Protein AF-A0A150U369-F1 (afdb_monomer)

pLDDT: mean 75.82, std 19.39, range [31.14, 97.31]

Structure (mmCIF, N/CA/C/O backbone):
data_AF-A0A150U369-F1
#
_entry.id   AF-A0A150U369-F1
#
loop_
_atom_site.group_PDB
_atom_site.id
_atom_site.type_symbol
_atom_site.label_atom_id
_atom_site.label_alt_id
_atom_site.label_comp_id
_atom_site.label_asym_id
_atom_site.label_entity_id
_atom_site.label_seq_id
_atom_site.pdbx_PDB_ins_code
_atom_site.Cartn_x
_atom_site.Cartn_y
_atom_site.Cartn_z
_atom_site.occupancy
_atom_site.B_iso_or_equiv
_atom_site.auth_seq_id
_atom_site.auth_comp_id
_atom_site.auth_asym_id
_atom_site.auth_atom_id
_atom_site.pdbx_PDB_model_num
ATOM 1 N N . MET A 1 1 ? -8.827 11.426 17.122 1.00 90.00 1 MET A N 1
ATOM 2 C CA . MET A 1 1 ? -9.552 10.595 16.128 1.00 90.00 1 MET A CA 1
ATOM 3 C C . MET A 1 1 ? -10.772 11.356 15.641 1.00 90.00 1 MET A C 1
ATOM 5 O O . MET A 1 1 ? -11.459 11.973 16.445 1.00 90.00 1 MET A O 1
ATOM 9 N N . ARG A 1 2 ? -11.067 11.305 14.343 1.00 90.56 2 ARG A N 1
ATOM 10 C CA . ARG A 1 2 ? -12.236 11.952 13.735 1.00 90.56 2 ARG A CA 1
ATOM 11 C C . ARG A 1 2 ? -12.749 11.061 12.609 1.00 90.56 2 ARG A C 1
ATOM 13 O O . ARG A 1 2 ? -11.945 10.397 11.962 1.00 90.56 2 ARG A O 1
ATOM 20 N N . LEU A 1 3 ? -14.062 11.048 12.378 1.00 87.94 3 LEU A N 1
ATOM 21 C CA . LEU A 1 3 ? -14.631 10.307 11.255 1.00 87.94 3 LEU A CA 1
ATOM 22 C C . LEU A 1 3 ? -14.155 10.948 9.936 1.00 87.94 3 LEU A C 1
ATOM 24 O O . LEU A 1 3 ? -14.385 12.149 9.758 1.00 87.94 3 LEU A O 1
ATOM 28 N N . PRO A 1 4 ? -13.503 10.196 9.030 1.00 86.62 4 PRO A N 1
ATOM 29 C CA . PRO A 1 4 ? -13.114 10.717 7.725 1.00 86.62 4 PRO A CA 1
ATOM 30 C C . PRO A 1 4 ? -14.342 11.090 6.894 1.00 86.62 4 PRO A C 1
ATOM 32 O O . PRO A 1 4 ? -15.348 10.388 6.928 1.00 86.62 4 PRO A O 1
ATOM 35 N N . GLU A 1 5 ? -14.245 12.147 6.091 1.00 84.62 5 GLU A N 1
ATOM 36 C CA . GLU A 1 5 ? -15.344 12.585 5.217 1.00 84.62 5 GLU A CA 1
ATOM 37 C C . GLU A 1 5 ? -15.755 11.496 4.209 1.00 84.62 5 GLU A C 1
ATOM 39 O O . GLU A 1 5 ? -16.940 11.261 3.982 1.00 84.62 5 GLU A O 1
ATOM 44 N N . ALA A 1 6 ? -14.776 10.743 3.696 1.00 86.69 6 ALA A N 1
ATOM 45 C CA . ALA A 1 6 ? -14.992 9.623 2.781 1.00 86.69 6 ALA A CA 1
ATOM 46 C C . ALA A 1 6 ? -15.760 8.437 3.399 1.00 86.69 6 ALA A C 1
ATOM 48 O O . ALA A 1 6 ? -16.242 7.578 2.665 1.00 86.69 6 ALA A O 1
ATOM 49 N N . ALA A 1 7 ? -15.891 8.372 4.729 1.00 80.81 7 ALA A N 1
ATOM 50 C CA . ALA A 1 7 ? -16.590 7.282 5.410 1.00 80.81 7 ALA A CA 1
ATOM 51 C C . ALA A 1 7 ? -18.126 7.376 5.288 1.00 80.81 7 ALA A C 1
ATOM 53 O O . ALA A 1 7 ? -18.829 6.440 5.663 1.00 80.81 7 ALA A O 1
ATOM 54 N N . GLY A 1 8 ? -18.648 8.473 4.728 1.00 80.19 8 GLY A N 1
ATOM 55 C CA . GLY A 1 8 ? -20.075 8.668 4.495 1.00 80.19 8 GLY A CA 1
ATOM 56 C C . GLY A 1 8 ? -20.822 9.228 5.708 1.00 80.19 8 GLY A C 1
ATOM 57 O O . GLY A 1 8 ? -20.240 9.757 6.655 1.00 80.19 8 GLY A O 1
ATOM 58 N N . SER A 1 9 ? -22.156 9.174 5.653 1.00 76.06 9 SER A N 1
ATOM 59 C CA . SER A 1 9 ? -22.999 9.840 6.650 1.00 76.06 9 SER A CA 1
ATOM 60 C C . SER A 1 9 ? -22.985 9.117 8.007 1.00 76.06 9 SER A C 1
ATOM 62 O O . SER A 1 9 ? -23.342 7.937 8.079 1.00 76.06 9 SER A O 1
ATOM 64 N N . PRO A 1 10 ? -22.704 9.822 9.121 1.00 75.75 10 PRO A N 1
ATOM 65 C CA . PRO A 1 10 ? -22.777 9.248 10.463 1.00 75.75 10 PRO A CA 1
ATOM 66 C C . PRO A 1 10 ? -24.219 9.003 10.937 1.00 75.75 10 PRO A C 1
ATOM 68 O O . PRO A 1 10 ? -24.420 8.319 11.936 1.00 75.75 10 PRO A O 1
ATOM 71 N N . ALA A 1 11 ? -25.235 9.539 10.249 1.00 74.19 11 ALA A N 1
ATOM 72 C CA . ALA A 1 11 ? -26.617 9.566 10.740 1.00 74.19 11 ALA A CA 1
ATOM 73 C C . ALA A 1 11 ? -27.252 8.173 10.915 1.00 74.19 11 ALA A C 1
ATOM 75 O O . ALA A 1 11 ? -28.144 8.005 11.750 1.00 74.19 11 ALA A O 1
ATOM 76 N N . ALA A 1 12 ? -26.785 7.177 10.156 1.00 81.31 12 ALA A N 1
ATOM 77 C CA . ALA A 1 12 ? -27.281 5.803 10.226 1.00 81.31 12 ALA A CA 1
ATOM 78 C C . ALA A 1 12 ? -26.683 4.991 11.392 1.00 81.31 12 ALA A C 1
ATOM 80 O O . ALA A 1 12 ? -27.221 3.942 11.744 1.00 81.31 12 ALA A O 1
ATOM 81 N N . TYR A 1 13 ? -25.604 5.469 12.022 1.00 85.38 13 TYR A N 1
ATOM 82 C CA . TYR A 1 13 ? -24.853 4.716 13.024 1.00 85.38 13 TYR A CA 1
ATOM 83 C C . TYR A 1 13 ? -24.874 5.409 14.387 1.00 85.38 13 TYR A C 1
ATOM 85 O O . TYR A 1 13 ? -24.728 6.622 14.508 1.00 85.38 13 TYR A O 1
ATOM 93 N N . ARG A 1 14 ? -25.032 4.626 15.459 1.00 88.38 14 ARG A N 1
ATOM 94 C CA . ARG A 1 14 ? -24.839 5.127 16.833 1.00 88.38 14 ARG A CA 1
ATOM 95 C C . ARG A 1 14 ? -23.359 5.378 17.132 1.00 88.38 14 ARG A C 1
ATOM 97 O O . ARG A 1 14 ? -23.034 6.354 17.796 1.00 88.38 14 ARG A O 1
ATOM 104 N N . LEU A 1 15 ? -22.497 4.524 16.588 1.00 88.38 15 LEU A N 1
ATOM 105 C CA . LEU A 1 15 ? -21.050 4.669 16.506 1.00 88.38 15 LEU A CA 1
ATOM 106 C C . LEU A 1 15 ? -20.641 4.165 15.121 1.00 88.38 15 LEU A C 1
ATOM 108 O O . LEU A 1 15 ? -20.982 3.042 14.755 1.00 88.38 15 LEU A O 1
ATOM 112 N N . HIS A 1 16 ? -19.980 5.007 14.330 1.00 91.44 16 HIS A N 1
ATOM 113 C CA . HIS A 1 16 ? -19.612 4.650 12.963 1.00 91.44 16 HIS A CA 1
ATOM 114 C C . HIS A 1 16 ? -18.568 3.515 12.959 1.00 91.44 16 HIS A C 1
ATOM 116 O O . HIS A 1 16 ? -17.588 3.630 13.698 1.00 91.44 16 HIS A O 1
ATOM 122 N N . PRO A 1 17 ? -18.695 2.470 12.115 1.00 90.25 17 PRO A N 1
ATOM 123 C CA . PRO A 1 17 ? -17.737 1.362 12.072 1.00 90.25 17 PRO A CA 1
ATOM 124 C C . PRO A 1 17 ? -16.287 1.818 11.879 1.00 90.25 17 PRO A C 1
ATOM 126 O O . PRO A 1 17 ? -15.417 1.378 12.610 1.00 90.25 17 PRO A O 1
ATOM 129 N N . ALA A 1 18 ? -16.037 2.788 10.992 1.00 91.19 18 ALA A N 1
ATOM 130 C CA . ALA A 1 18 ? -14.697 3.363 10.808 1.00 91.19 18 ALA A CA 1
ATOM 131 C C . ALA A 1 18 ? -14.130 4.063 12.065 1.00 91.19 18 ALA A C 1
ATOM 133 O O . ALA A 1 18 ? -12.923 4.043 12.288 1.00 91.19 18 ALA A O 1
ATOM 134 N N . LEU A 1 19 ? -14.980 4.677 12.904 1.00 91.69 19 LEU A N 1
ATOM 135 C CA . LEU A 1 19 ? -14.533 5.240 14.186 1.00 91.69 19 LEU A CA 1
ATOM 136 C C . LEU A 1 19 ? -14.197 4.133 15.186 1.00 91.69 19 LEU A C 1
ATOM 138 O O . LEU A 1 19 ? -13.211 4.248 15.908 1.00 91.69 19 LEU A O 1
ATOM 142 N N . LEU A 1 20 ? -15.017 3.080 15.231 1.00 91.50 20 LEU A N 1
ATOM 143 C CA . LEU A 1 20 ? -14.783 1.925 16.094 1.00 91.50 20 LEU A CA 1
ATOM 1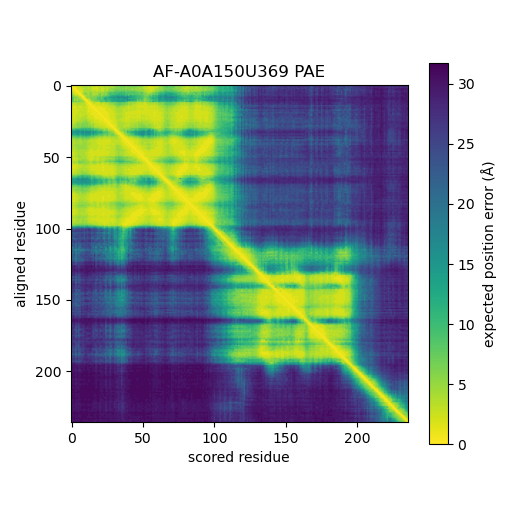44 C C . LEU A 1 20 ? -13.487 1.199 15.704 1.00 91.50 20 LEU A C 1
ATOM 146 O O . LEU A 1 20 ? -12.647 0.949 16.560 1.00 91.50 20 LEU A O 1
ATOM 150 N N . ASP A 1 21 ? -13.292 0.954 14.412 1.00 91.44 21 ASP A N 1
ATOM 151 C CA . ASP A 1 21 ? -12.084 0.351 13.847 1.00 91.44 21 ASP A CA 1
ATOM 152 C C . ASP A 1 21 ? -10.827 1.183 14.155 1.00 91.44 21 ASP A C 1
ATOM 154 O O . ASP A 1 21 ? -9.821 0.663 14.635 1.00 91.44 21 ASP A O 1
ATOM 158 N N . SER A 1 22 ? -10.929 2.513 14.044 1.00 91.31 22 SER A N 1
ATOM 159 C CA . SER A 1 22 ? -9.850 3.426 14.450 1.00 91.31 22 SER A CA 1
ATOM 160 C C . SER A 1 22 ? -9.474 3.292 15.931 1.00 91.31 22 SER A C 1
ATOM 162 O O . SER A 1 22 ? -8.306 3.471 16.275 1.00 91.31 22 SER A O 1
ATOM 164 N N . CYS A 1 23 ? -10.429 2.970 16.816 1.00 91.81 23 CYS A N 1
ATOM 165 C CA . CYS A 1 23 ? -10.118 2.685 18.221 1.00 91.81 23 CYS A CA 1
ATOM 166 C C . CYS A 1 23 ? -9.281 1.407 18.330 1.00 91.81 23 CYS A C 1
ATOM 168 O O . CYS A 1 23 ? -8.294 1.383 19.059 1.00 91.81 23 CYS A O 1
ATOM 170 N N . PHE A 1 24 ? -9.642 0.362 17.583 1.00 91.88 24 PHE A N 1
ATOM 171 C CA . PHE A 1 24 ? -8.932 -0.917 17.608 1.00 91.88 24 PHE A CA 1
ATOM 172 C C . PHE A 1 24 ? -7.512 -0.791 17.068 1.00 91.88 24 PHE A C 1
ATOM 174 O O . PHE A 1 24 ? -6.607 -1.389 17.635 1.00 91.88 24 PHE A O 1
ATOM 181 N N . HIS A 1 25 ? -7.266 0.069 16.077 1.00 89.25 25 HIS A N 1
ATOM 182 C CA . HIS A 1 25 ? -5.903 0.354 15.619 1.00 89.25 25 HIS A CA 1
ATOM 183 C C . HIS A 1 25 ? -4.967 0.834 16.737 1.00 89.25 25 HIS A C 1
ATOM 185 O O . HIS A 1 25 ? -3.769 0.559 16.673 1.00 89.25 25 HIS A O 1
ATOM 191 N N . VAL A 1 26 ? -5.476 1.467 17.802 1.00 90.44 26 VAL A N 1
ATOM 192 C CA . VAL A 1 26 ? -4.649 1.866 18.955 1.00 90.44 26 VAL A CA 1
ATOM 193 C C . VAL A 1 26 ? -4.025 0.648 19.654 1.00 90.44 26 VAL A C 1
ATOM 195 O O . VAL A 1 26 ? -2.936 0.771 20.213 1.00 90.44 26 VAL A O 1
ATOM 198 N N . SER A 1 27 ? -4.624 -0.550 19.570 1.00 87.06 27 SER A N 1
ATOM 199 C CA . SER A 1 27 ? -4.023 -1.763 20.147 1.00 87.06 27 SER A CA 1
ATOM 200 C C . SER A 1 27 ? -2.721 -2.180 19.464 1.00 87.06 27 SER A C 1
ATOM 202 O O . SER A 1 27 ? -1.933 -2.903 20.070 1.00 87.06 27 SER A O 1
ATOM 204 N N . SER A 1 28 ? -2.460 -1.715 18.236 1.00 84.00 28 SER A N 1
ATOM 205 C CA . SER A 1 28 ? -1.180 -1.947 17.552 1.00 84.00 28 SER A CA 1
ATOM 206 C C . SER A 1 28 ? 0.006 -1.321 18.294 1.00 84.00 28 SER A C 1
ATOM 208 O O . SER A 1 28 ? 1.121 -1.818 18.184 1.00 84.00 28 SER A O 1
ATOM 210 N N . ALA A 1 29 ? -0.226 -0.307 19.138 1.00 85.88 29 ALA A N 1
ATOM 211 C CA . ALA A 1 29 ? 0.809 0.264 20.000 1.00 85.88 29 ALA A CA 1
ATOM 212 C C . ALA A 1 29 ? 1.360 -0.741 21.031 1.00 85.88 29 ALA A C 1
ATOM 214 O O . ALA A 1 29 ? 2.437 -0.522 21.582 1.00 85.88 29 ALA A O 1
ATOM 215 N N . PHE A 1 30 ? 0.634 -1.834 21.291 1.00 84.62 30 PHE A N 1
ATOM 216 C CA . PHE A 1 30 ? 1.072 -2.929 22.156 1.00 84.62 30 PHE A CA 1
ATOM 217 C C . PHE A 1 30 ? 1.722 -4.084 21.384 1.00 84.62 30 PHE A C 1
ATOM 219 O O . PHE A 1 30 ? 2.049 -5.093 22.005 1.00 84.62 30 PHE A O 1
ATOM 226 N N . ALA A 1 31 ? 1.847 -3.994 20.055 1.00 79.44 31 ALA A N 1
ATOM 227 C CA . ALA A 1 31 ? 2.480 -5.023 19.234 1.00 79.44 31 ALA A CA 1
ATOM 228 C C . ALA A 1 31 ? 4.005 -5.036 19.426 1.00 79.44 31 ALA A C 1
ATOM 230 O O . ALA A 1 31 ? 4.621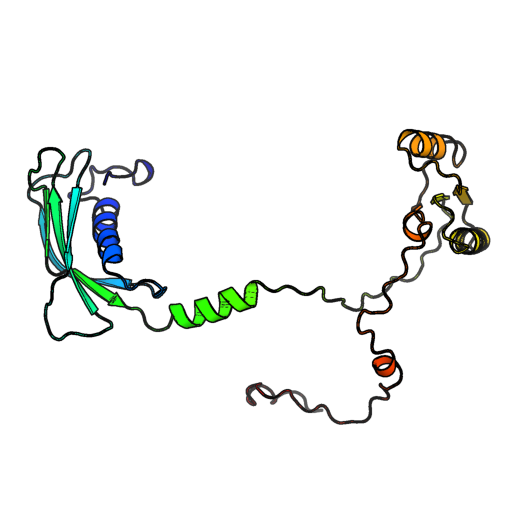 -4.000 19.688 1.00 79.44 31 ALA A O 1
ATOM 231 N N . ASP A 1 32 ? 4.615 -6.215 19.285 1.00 77.31 32 ASP A N 1
ATOM 232 C CA . ASP A 1 32 ? 6.072 -6.340 19.334 1.00 77.31 32 ASP A CA 1
ATOM 233 C C . ASP A 1 32 ? 6.685 -5.731 18.072 1.00 77.31 32 ASP A C 1
ATOM 235 O O . ASP A 1 32 ? 6.209 -5.940 16.954 1.00 77.31 32 ASP A O 1
ATOM 239 N N . ARG A 1 33 ? 7.752 -4.947 18.244 1.00 69.06 33 ARG A N 1
ATOM 240 C CA . ARG A 1 33 ? 8.444 -4.326 17.111 1.00 69.06 33 ARG A CA 1
ATOM 241 C C . ARG A 1 33 ? 9.077 -5.417 16.248 1.00 69.06 33 ARG A C 1
ATOM 243 O O . ARG A 1 33 ? 9.903 -6.173 16.743 1.00 69.06 33 ARG A O 1
ATOM 250 N N . GLY A 1 34 ? 8.710 -5.450 14.969 1.00 66.62 34 GLY A N 1
ATOM 251 C CA . GLY A 1 34 ? 9.209 -6.427 13.999 1.00 66.62 34 GLY A CA 1
ATOM 252 C C . GLY A 1 34 ? 8.265 -7.601 13.736 1.00 66.62 34 GLY A C 1
ATOM 253 O O . GLY A 1 34 ? 8.514 -8.342 12.798 1.00 66.62 34 GLY A O 1
ATOM 254 N N . ASP A 1 35 ? 7.168 -7.757 14.487 1.00 72.81 35 ASP A N 1
ATOM 255 C CA . ASP A 1 35 ? 6.133 -8.730 14.121 1.00 72.81 35 ASP A CA 1
ATOM 256 C C . ASP A 1 35 ? 5.220 -8.135 13.039 1.00 72.81 35 ASP A C 1
ATOM 258 O O . ASP A 1 35 ? 4.403 -7.249 13.303 1.00 72.81 35 ASP A O 1
ATOM 262 N N . THR A 1 36 ? 5.364 -8.623 11.808 1.00 74.56 36 THR A N 1
ATOM 263 C CA . THR A 1 36 ? 4.525 -8.233 10.664 1.00 74.56 36 THR A CA 1
ATOM 264 C C . THR A 1 36 ? 3.229 -9.048 10.571 1.00 74.56 36 THR A C 1
ATOM 266 O O . THR A 1 36 ? 2.442 -8.873 9.634 1.00 74.56 36 THR A O 1
ATOM 269 N N . THR A 1 37 ? 2.975 -9.946 11.531 1.00 82.44 37 THR A N 1
ATOM 270 C CA . THR A 1 37 ? 1.805 -10.826 11.495 1.00 82.44 37 THR A CA 1
ATOM 271 C C . THR A 1 37 ? 0.529 -10.021 11.731 1.00 82.44 37 THR A C 1
ATOM 273 O O . THR A 1 37 ? 0.443 -9.287 12.716 1.00 82.44 37 THR A O 1
ATOM 276 N N . PRO A 1 38 ? -0.508 -10.169 10.887 1.00 85.44 38 PRO A N 1
ATOM 277 C CA . PRO A 1 38 ? -1.766 -9.478 11.110 1.00 85.44 38 PRO A CA 1
ATOM 278 C C . PRO A 1 38 ? -2.481 -10.004 12.361 1.00 85.44 38 PRO A C 1
ATOM 280 O O . PRO A 1 38 ? -2.600 -11.213 12.591 1.00 85.44 38 PRO A O 1
ATOM 283 N N . TRP A 1 39 ? -3.005 -9.060 13.139 1.00 88.50 39 TRP A N 1
ATOM 284 C CA . TRP A 1 39 ? -3.858 -9.298 14.297 1.00 88.50 39 TRP A CA 1
ATOM 285 C C . TRP A 1 39 ? -5.272 -8.830 13.981 1.00 88.50 39 TRP A C 1
ATOM 287 O O . TRP A 1 39 ? -5.460 -7.714 13.499 1.00 88.50 39 TRP A O 1
ATOM 297 N N . VAL A 1 40 ? -6.269 -9.661 14.277 1.00 91.12 40 VAL A N 1
ATOM 298 C CA . VAL A 1 40 ? -7.678 -9.347 14.005 1.00 91.12 40 VAL A CA 1
ATOM 299 C C . VAL A 1 40 ? -8.516 -9.402 15.281 1.00 91.12 40 VAL A C 1
ATOM 301 O O . VAL A 1 40 ? -8.266 -10.258 16.133 1.00 91.12 40 VAL A O 1
ATOM 304 N N . PRO A 1 41 ? -9.514 -8.520 15.443 1.00 92.00 41 PRO A N 1
ATOM 305 C CA . PRO A 1 41 ? -10.444 -8.604 16.561 1.00 92.00 41 PRO A CA 1
ATOM 306 C C . PRO A 1 41 ? -11.351 -9.830 16.393 1.00 92.00 41 PRO A C 1
ATOM 308 O O . PRO A 1 41 ? -12.004 -9.986 15.362 1.00 92.00 41 PRO A O 1
ATOM 311 N N . VAL A 1 42 ? -11.403 -10.701 17.402 1.00 93.50 42 VAL A N 1
ATOM 312 C CA . VAL A 1 42 ? -12.231 -11.929 17.385 1.00 93.50 42 VAL A CA 1
ATOM 313 C C . VAL A 1 42 ? -13.322 -11.944 18.450 1.00 93.50 42 VAL A C 1
ATOM 315 O O . VAL A 1 42 ? -14.245 -12.748 18.369 1.00 93.50 42 VAL A O 1
ATOM 318 N N . GLU A 1 43 ? -13.231 -11.072 19.451 1.00 94.12 43 GLU A N 1
ATOM 319 C CA . GLU A 1 43 ? -14.164 -11.039 20.575 1.00 94.12 43 GLU A CA 1
ATOM 320 C C . GLU A 1 43 ? -14.268 -9.620 21.135 1.00 94.12 43 GLU A C 1
ATOM 322 O O . GLU A 1 43 ? -13.268 -8.908 21.211 1.00 94.12 43 GLU A O 1
ATOM 327 N N . ILE A 1 44 ? -15.472 -9.218 21.543 1.00 94.31 44 ILE A N 1
ATOM 328 C CA . ILE A 1 44 ? -15.720 -7.998 22.316 1.00 94.31 44 ILE A CA 1
ATOM 329 C C . ILE A 1 44 ? -16.588 -8.397 23.503 1.00 94.31 44 ILE A C 1
ATOM 331 O O . ILE A 1 44 ? -17.731 -8.810 23.315 1.00 94.31 44 ILE A O 1
ATOM 335 N N . GLY A 1 45 ? -16.064 -8.241 24.718 1.00 94.69 45 GLY A N 1
ATOM 336 C CA . GLY A 1 45 ? -16.818 -8.528 25.938 1.00 94.69 45 GLY A CA 1
ATOM 337 C C . GLY A 1 45 ? -18.006 -7.580 26.128 1.00 94.69 45 GLY A C 1
ATOM 338 O O . GLY A 1 45 ? -19.138 -8.018 26.323 1.00 94.69 45 GLY A O 1
ATOM 339 N N . SER A 1 46 ? -17.770 -6.268 26.057 1.00 95.44 46 SER A N 1
ATOM 340 C CA . SER A 1 46 ? -18.846 -5.274 26.119 1.00 95.44 46 SER A CA 1
ATOM 341 C C . SER A 1 46 ? -18.509 -3.990 25.374 1.00 95.44 46 SER A C 1
ATOM 343 O O . SER A 1 46 ? -17.386 -3.501 25.459 1.00 95.44 46 SER A O 1
ATOM 345 N N . LEU A 1 47 ? -19.516 -3.399 24.735 1.00 95.62 47 LEU A N 1
ATOM 346 C CA . LEU A 1 47 ? -19.480 -2.046 24.187 1.00 95.62 47 LEU A CA 1
ATOM 347 C C . LEU A 1 47 ? -20.585 -1.223 24.855 1.00 95.62 47 LEU A C 1
ATOM 349 O O . LEU A 1 47 ? -21.764 -1.566 24.759 1.00 95.62 47 LEU A O 1
ATOM 353 N N . ARG A 1 48 ? -20.208 -0.133 25.518 1.00 96.50 48 ARG A N 1
ATOM 354 C CA . ARG A 1 48 ? -21.129 0.816 26.148 1.00 96.50 48 ARG A CA 1
ATOM 355 C C . ARG A 1 48 ? -21.001 2.163 25.464 1.00 96.50 48 ARG A C 1
ATOM 357 O O . ARG A 1 48 ? -19.907 2.704 25.357 1.00 96.50 48 ARG A O 1
ATOM 364 N N . LEU A 1 49 ? -22.126 2.706 25.016 1.00 95.81 49 LEU A N 1
ATOM 365 C CA . LEU A 1 49 ? -22.202 4.032 24.416 1.00 95.81 49 LEU A CA 1
ATOM 366 C C . LEU A 1 49 ? -22.974 4.949 25.363 1.00 95.81 49 LEU A C 1
ATOM 368 O O . LEU A 1 49 ? -24.146 4.695 25.639 1.00 95.81 49 LEU A O 1
ATOM 372 N N . PHE A 1 50 ? -22.325 6.001 25.851 1.00 95.12 50 PHE A N 1
ATOM 373 C CA . PHE A 1 50 ? -22.929 6.952 26.789 1.00 95.12 50 PHE A CA 1
ATOM 374 C C . PHE A 1 50 ? -23.611 8.109 26.058 1.00 95.12 50 PHE A C 1
ATOM 376 O O . PHE A 1 50 ? -24.659 8.591 26.480 1.00 95.12 50 PHE A O 1
ATOM 383 N N . GLN A 1 51 ? -23.040 8.525 24.929 1.00 91.69 51 GLN A N 1
ATOM 384 C CA . GLN A 1 51 ? -23.557 9.600 24.087 1.00 91.69 51 GLN A CA 1
ATOM 385 C C . GLN A 1 51 ? -23.157 9.378 22.627 1.00 91.69 51 GLN A C 1
ATOM 387 O O . GLN A 1 51 ? -22.272 8.577 22.324 1.00 91.69 51 GLN A O 1
ATOM 392 N N . ARG A 1 52 ? -23.826 10.070 21.699 1.00 89.25 52 ARG A N 1
ATOM 393 C CA . ARG A 1 52 ? -23.458 9.987 20.281 1.00 89.25 52 ARG A CA 1
ATOM 394 C C . ARG A 1 52 ? -22.108 10.675 20.061 1.00 89.25 52 ARG A C 1
ATOM 396 O O . ARG A 1 52 ? -21.973 11.824 20.472 1.00 89.25 52 ARG A O 1
ATOM 403 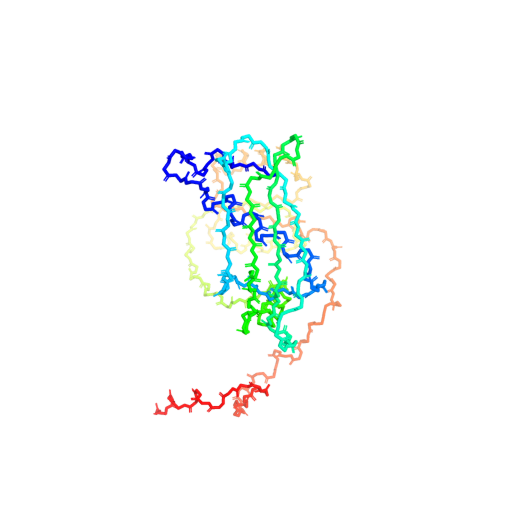N N . PRO A 1 53 ? -21.145 10.029 19.383 1.00 88.81 53 PRO A N 1
ATOM 404 C CA . PRO A 1 53 ? -19.875 10.665 19.081 1.00 88.81 53 PRO A CA 1
ATOM 405 C C . PRO A 1 53 ? -20.079 11.846 18.128 1.00 88.81 53 PRO A C 1
ATOM 407 O O . PRO A 1 53 ? -20.765 11.721 17.111 1.00 88.81 53 PRO A O 1
ATOM 410 N N . SER A 1 54 ? -19.459 12.981 18.437 1.00 85.94 54 SER A N 1
ATOM 411 C CA . SER A 1 54 ? -19.492 14.180 17.600 1.00 85.94 54 SER A CA 1
ATOM 412 C C . SER A 1 54 ? -18.135 14.866 17.595 1.00 85.94 54 SER A C 1
ATOM 414 O O . SER A 1 54 ? -17.492 14.955 18.636 1.00 85.94 54 SER A O 1
ATOM 416 N N . GLY A 1 55 ? -17.729 15.396 16.442 1.00 87.81 55 GLY A N 1
ATOM 417 C CA . GLY A 1 55 ? -16.475 16.136 16.325 1.00 87.81 55 GLY A CA 1
ATOM 418 C C . GLY A 1 55 ? -15.238 15.259 16.526 1.00 87.81 55 GLY A C 1
ATOM 419 O O . GLY A 1 55 ? -15.142 14.163 15.968 1.00 87.81 55 GLY A O 1
ATOM 420 N N . GLU A 1 56 ? -14.268 15.789 17.268 1.00 92.50 56 GLU A N 1
ATOM 421 C CA . GLU A 1 56 ? -13.005 15.124 17.577 1.00 92.50 56 GLU A CA 1
ATOM 422 C C . GLU A 1 56 ? -13.099 14.313 18.874 1.00 92.50 56 GLU A C 1
ATOM 424 O O . GLU A 1 56 ? -13.653 14.763 19.875 1.00 92.50 56 GLU A O 1
ATOM 429 N N . LEU A 1 57 ? -12.535 13.107 18.836 1.00 94.81 57 LEU A N 1
ATOM 430 C CA . LEU A 1 57 ? -12.557 12.130 19.917 1.00 94.81 57 LEU A CA 1
ATOM 431 C C . LEU A 1 57 ? -11.141 11.674 20.256 1.00 94.81 57 LEU A C 1
ATOM 433 O O . LEU A 1 57 ? -10.281 11.557 19.379 1.00 94.81 57 LEU A O 1
ATOM 437 N N . TRP A 1 58 ? -10.931 11.291 21.503 1.00 95.75 58 TRP A N 1
ATOM 438 C CA . TRP A 1 58 ? -9.692 10.707 21.996 1.00 95.75 58 TR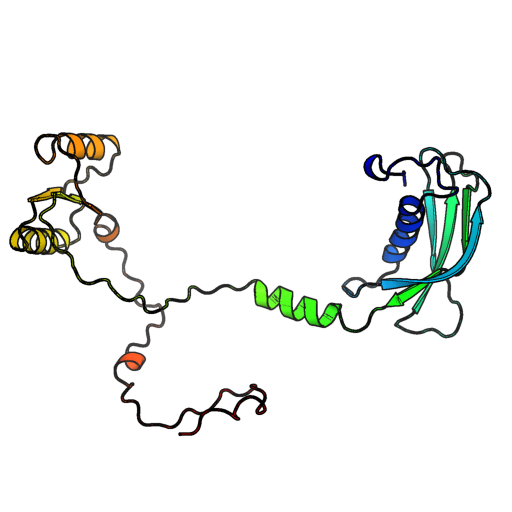P A CA 1
ATOM 439 C C . TRP A 1 58 ? -9.948 9.275 22.437 1.00 95.75 58 TRP A C 1
ATOM 441 O O . TRP A 1 58 ? -10.990 8.984 23.018 1.00 95.75 58 TRP A O 1
ATOM 451 N N . CYS A 1 59 ? -9.008 8.378 22.149 1.00 95.62 59 CYS A N 1
ATOM 452 C CA . CYS A 1 59 ? -9.074 6.987 22.577 1.00 95.62 59 CYS A CA 1
ATOM 453 C C . CYS A 1 59 ? -7.905 6.690 23.501 1.00 95.62 59 CYS A C 1
ATOM 455 O O . CYS A 1 59 ? -6.746 6.871 23.129 1.00 95.62 59 CYS A O 1
ATOM 457 N N . HIS A 1 60 ? -8.227 6.227 24.699 1.0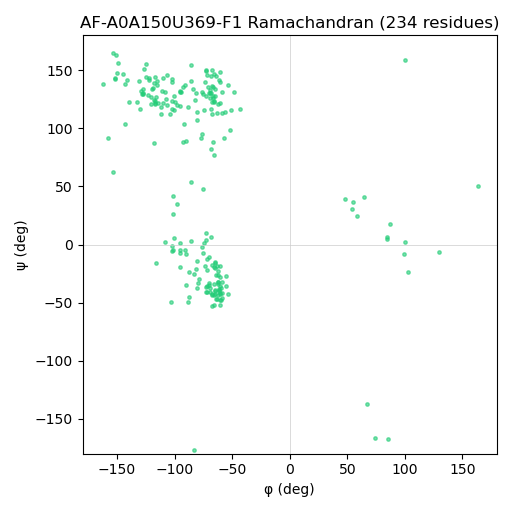0 95.00 60 HIS A N 1
ATOM 458 C CA . HIS A 1 60 ? -7.268 5.653 25.617 1.00 95.00 60 HIS A CA 1
ATOM 459 C C . HIS A 1 60 ? -7.414 4.137 25.575 1.00 95.00 60 HIS A C 1
ATOM 461 O O . HIS A 1 60 ? -8.501 3.624 25.828 1.00 95.00 60 HIS A O 1
ATOM 467 N N . ALA A 1 61 ? -6.328 3.434 25.269 1.00 95.00 61 ALA A N 1
ATOM 468 C CA . ALA A 1 61 ? -6.286 1.980 25.274 1.00 95.00 61 ALA A CA 1
ATOM 469 C C . ALA A 1 61 ? -5.421 1.488 26.435 1.00 95.00 61 ALA A C 1
ATOM 471 O O . ALA A 1 61 ? -4.378 2.073 26.739 1.00 95.00 61 ALA A O 1
ATOM 472 N N . ARG A 1 62 ? -5.826 0.380 27.049 1.00 95.00 62 ARG A N 1
ATOM 473 C CA . ARG A 1 62 ? -5.065 -0.295 28.099 1.00 95.00 62 ARG A CA 1
ATOM 474 C C . ARG A 1 62 ? -5.004 -1.783 27.800 1.00 95.00 62 ARG A C 1
ATOM 476 O O . ARG A 1 62 ? -6.044 -2.437 27.710 1.00 95.00 62 ARG A O 1
ATOM 483 N N . SER A 1 63 ? -3.790 -2.319 27.700 1.00 92.62 63 SER A N 1
ATOM 484 C CA . SER A 1 63 ? -3.584 -3.766 27.658 1.00 92.62 63 SER A CA 1
ATOM 485 C C . SER A 1 63 ? -4.158 -4.403 28.925 1.00 92.62 63 SER A C 1
ATOM 487 O O . SER A 1 63 ? -3.930 -3.920 30.038 1.00 92.62 63 SER A O 1
ATOM 489 N N . ALA A 1 64 ? -4.948 -5.455 28.753 1.00 89.12 64 ALA A N 1
ATOM 490 C CA . ALA A 1 64 ? -5.596 -6.171 29.836 1.00 89.12 64 ALA A CA 1
ATOM 491 C C . ALA A 1 64 ? -5.108 -7.621 29.844 1.00 89.12 64 ALA A C 1
ATOM 493 O O . ALA A 1 64 ? -5.082 -8.282 28.809 1.00 89.12 64 ALA A O 1
ATOM 494 N N . SER A 1 65 ? -4.781 -8.143 31.022 1.00 84.19 65 SER A N 1
ATOM 495 C CA . SER A 1 65 ? -4.524 -9.572 31.203 1.00 84.19 65 SER A CA 1
ATOM 496 C C . SER A 1 65 ? -5.829 -10.248 31.610 1.00 84.19 65 SER A C 1
ATOM 498 O O . SER A 1 65 ? -6.286 -10.092 32.743 1.00 84.19 65 SER A O 1
ATOM 500 N N . ARG A 1 66 ? -6.468 -10.954 30.673 1.00 80.75 66 ARG A N 1
ATOM 501 C CA . ARG A 1 66 ? -7.703 -11.716 30.905 1.00 80.75 66 ARG A CA 1
ATOM 502 C C . ARG A 1 66 ? -7.496 -13.148 30.418 1.00 80.75 66 ARG A C 1
ATOM 504 O O . ARG A 1 66 ? -7.084 -13.344 29.281 1.00 80.75 66 ARG A O 1
ATOM 511 N N . GLY A 1 67 ? -7.808 -14.126 31.266 1.00 75.44 67 GLY A N 1
ATOM 512 C CA . GLY A 1 67 ? -7.583 -15.541 30.964 1.00 75.44 67 GLY A CA 1
ATOM 513 C C . GLY A 1 67 ? -6.111 -15.951 31.040 1.00 75.44 67 GLY A C 1
ATOM 514 O O . GLY A 1 67 ? -5.280 -15.237 31.602 1.00 75.44 67 GLY A O 1
ATOM 515 N N . GLU A 1 68 ? -5.808 -17.132 30.504 1.00 76.38 68 GLU A N 1
ATOM 516 C CA . GLU A 1 68 ? -4.448 -17.665 30.465 1.00 76.38 68 GLU A CA 1
ATOM 517 C C . GLU A 1 68 ? -3.623 -16.955 29.374 1.00 76.38 68 GLU A C 1
ATOM 519 O O . GLU A 1 68 ? -4.111 -16.808 28.247 1.00 76.38 68 GLU A O 1
ATOM 524 N N . PRO A 1 69 ? -2.399 -16.479 29.678 1.00 75.50 69 PRO A N 1
ATOM 525 C CA . PRO A 1 69 ? -1.557 -15.810 28.695 1.00 75.50 69 PRO A CA 1
ATOM 526 C C . PRO A 1 69 ? -1.248 -16.752 27.534 1.00 75.50 69 PRO A C 1
ATOM 528 O O . PRO A 1 69 ? -0.658 -17.813 27.721 1.00 75.50 69 PRO A O 1
ATOM 531 N N . THR A 1 70 ? -1.610 -16.344 26.323 1.00 83.06 70 THR A N 1
ATOM 532 C CA . THR A 1 70 ? -1.220 -17.053 25.104 1.00 83.06 70 THR A CA 1
ATOM 533 C C . THR A 1 70 ? -0.509 -16.078 24.174 1.00 83.06 70 THR A C 1
ATOM 535 O O . THR A 1 70 ? -0.888 -14.907 24.117 1.00 83.06 70 THR A O 1
ATOM 538 N N . PRO A 1 71 ? 0.518 -16.523 23.432 1.00 83.25 71 PRO A N 1
ATOM 539 C CA . PRO A 1 71 ? 1.254 -15.647 22.522 1.00 83.25 71 PRO A CA 1
ATOM 540 C C . PRO A 1 71 ? 0.381 -15.130 21.370 1.00 83.25 71 PRO A C 1
ATOM 542 O O . PRO A 1 71 ? 0.699 -14.102 20.784 1.00 83.25 71 PRO A O 1
ATOM 545 N N . ASP A 1 72 ? -0.729 -15.814 21.077 1.00 88.56 72 ASP A N 1
ATOM 546 C CA . ASP A 1 72 ? -1.606 -15.529 19.941 1.00 88.56 72 ASP A CA 1
ATOM 547 C C . ASP A 1 72 ? -2.892 -14.777 20.315 1.00 88.56 72 ASP A C 1
ATOM 549 O O . ASP A 1 72 ? -3.679 -14.463 19.421 1.00 88.56 72 ASP A O 1
ATOM 553 N N . ARG A 1 73 ? -3.132 -14.476 21.603 1.00 90.12 73 ARG A N 1
ATOM 554 C CA . ARG A 1 73 ? -4.291 -13.678 22.045 1.00 90.12 73 ARG A CA 1
ATOM 555 C C . ARG A 1 73 ? -3.868 -12.534 22.951 1.00 90.12 73 ARG A C 1
ATOM 557 O O . ARG A 1 73 ? -3.154 -12.728 23.931 1.00 90.12 73 ARG A O 1
ATOM 564 N N . ARG A 1 74 ? -4.374 -11.337 22.663 1.00 90.44 74 ARG A N 1
ATOM 565 C CA . ARG A 1 74 ? -4.157 -10.135 23.483 1.00 90.44 74 ARG A CA 1
ATOM 566 C C . ARG A 1 74 ? -5.496 -9.499 23.809 1.00 90.44 74 ARG A C 1
ATOM 568 O O . ARG A 1 74 ? -6.328 -9.353 22.919 1.00 90.44 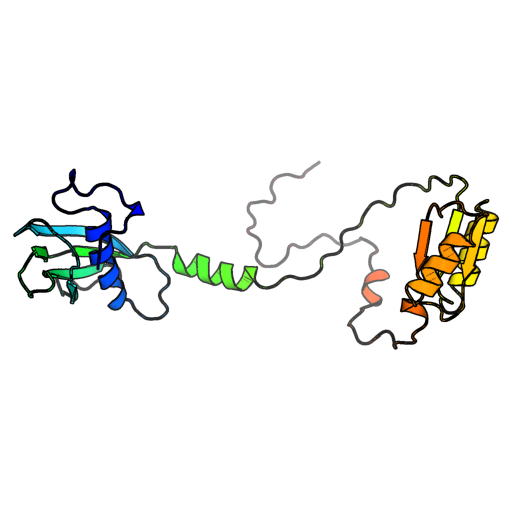74 ARG A O 1
ATOM 575 N N . SER A 1 75 ? -5.702 -9.125 25.071 1.00 93.50 75 SER A N 1
ATOM 576 C CA . SER A 1 75 ? -6.908 -8.407 25.489 1.00 93.50 75 SER A CA 1
ATOM 577 C C . SER A 1 75 ? -6.626 -6.918 25.672 1.00 93.50 75 SER A C 1
ATOM 579 O O . SER A 1 75 ? -5.557 -6.528 26.142 1.00 93.50 75 SER A O 1
ATOM 581 N N . THR A 1 76 ? -7.566 -6.056 25.297 1.00 94.69 76 THR A N 1
ATOM 582 C CA . THR A 1 76 ? -7.435 -4.597 25.438 1.00 94.69 76 THR A CA 1
ATOM 583 C C . THR A 1 76 ? -8.779 -3.975 25.807 1.00 94.69 76 THR A C 1
ATOM 585 O O . THR A 1 76 ? -9.825 -4.354 25.278 1.00 94.69 76 THR A O 1
ATOM 588 N N . ASP A 1 77 ? -8.743 -3.023 26.734 1.00 96.12 77 ASP A N 1
ATOM 589 C CA . ASP A 1 77 ? -9.883 -2.182 27.092 1.00 96.12 77 ASP A CA 1
ATOM 590 C C . ASP A 1 77 ? -9.660 -0.767 26.522 1.00 96.12 77 ASP A C 1
ATOM 592 O O . ASP A 1 77 ? -8.524 -0.287 26.478 1.00 96.12 77 ASP A O 1
ATOM 596 N N . PHE A 1 78 ? -10.732 -0.092 26.103 1.00 96.38 78 PHE A N 1
ATOM 597 C CA . PHE A 1 78 ? -10.698 1.243 25.510 1.00 96.38 78 PHE A CA 1
ATOM 598 C C . PHE A 1 78 ? -11.718 2.177 26.154 1.00 96.38 78 PHE A C 1
ATOM 600 O O . PHE A 1 78 ? -12.874 1.808 26.373 1.00 96.38 78 PHE A O 1
ATOM 607 N N . TRP A 1 79 ? -11.311 3.429 26.337 1.00 96.94 79 TRP A N 1
ATOM 608 C CA . TRP A 1 79 ? -12.177 4.542 26.710 1.00 96.94 79 TRP A CA 1
ATOM 609 C C . TRP A 1 79 ? -12.100 5.608 25.629 1.00 96.94 79 TRP A C 1
ATOM 611 O O . TRP A 1 79 ? -11.014 6.053 25.255 1.00 96.94 79 TRP A O 1
ATOM 621 N N . VAL A 1 80 ? -13.261 6.008 25.122 1.00 96.75 80 VAL A N 1
ATOM 622 C CA . VAL A 1 80 ? -13.396 7.071 24.130 1.00 96.75 80 VAL A CA 1
ATOM 623 C C . VAL A 1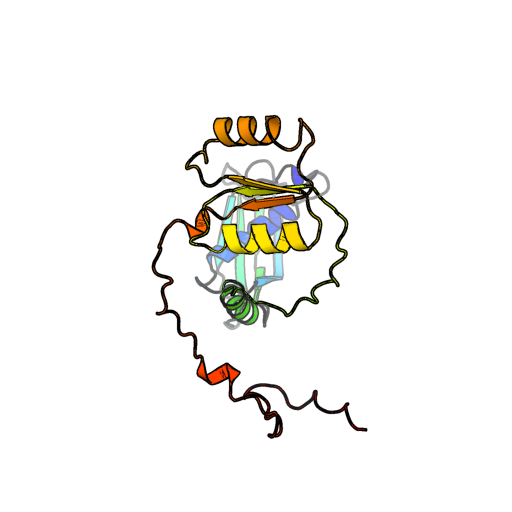 80 ? -13.986 8.289 24.819 1.00 96.75 80 VAL A C 1
ATOM 625 O O . VAL A 1 80 ? -15.058 8.193 25.420 1.00 96.75 80 VAL A O 1
ATOM 628 N N . VAL A 1 81 ? -13.303 9.425 24.719 1.00 96.75 81 VAL A N 1
ATOM 629 C CA . VAL A 1 81 ? -13.726 10.704 25.302 1.00 96.75 81 VAL A CA 1
ATOM 630 C C . VAL A 1 81 ? -13.785 11.794 24.237 1.00 96.75 81 VAL A C 1
ATOM 632 O O . VAL A 1 81 ? -13.118 11.696 23.205 1.00 96.75 81 VAL A O 1
ATOM 635 N N . ASP A 1 82 ? -14.596 12.821 24.461 1.00 94.81 82 ASP A N 1
ATOM 636 C CA . ASP A 1 82 ? -14.618 14.014 23.610 1.00 94.81 82 ASP A CA 1
ATOM 637 C C . ASP A 1 82 ? -13.512 15.017 23.993 1.00 94.81 82 ASP A C 1
ATOM 639 O O . ASP A 1 82 ? -12.686 14.767 24.876 1.00 94.81 82 ASP A O 1
ATOM 643 N N . SER A 1 83 ? -13.479 16.170 23.322 1.00 92.56 83 SER A N 1
ATOM 644 C CA . SER A 1 83 ? -12.513 17.245 23.588 1.00 92.56 83 SER A CA 1
ATOM 645 C C . SER A 1 83 ? -12.644 17.890 24.973 1.00 92.56 83 SER A C 1
ATOM 647 O O . SER A 1 83 ? -11.715 18.563 25.415 1.00 92.56 83 SER A O 1
ATOM 649 N N . THR A 1 84 ? -13.765 17.687 25.669 1.00 93.12 84 THR A N 1
ATOM 650 C CA . THR A 1 84 ? -13.982 18.157 27.046 1.00 93.12 84 THR A CA 1
ATOM 651 C C . THR A 1 84 ? -13.547 17.124 28.089 1.00 93.12 84 THR A C 1
ATOM 653 O O . THR A 1 84 ? -13.509 17.429 29.280 1.00 93.12 84 THR A O 1
ATOM 656 N N . GLY A 1 85 ? -13.202 15.909 27.649 1.00 91.94 85 GLY A N 1
ATOM 657 C CA . GLY A 1 85 ? -12.893 14.772 28.511 1.00 91.94 85 GLY A CA 1
ATOM 658 C C . GLY A 1 85 ? -14.127 13.986 28.962 1.00 91.94 85 GLY A C 1
ATOM 659 O O . GLY A 1 85 ? -13.992 13.075 29.782 1.00 91.94 85 GLY A O 1
ATOM 660 N N . ALA A 1 86 ? -15.322 14.291 28.447 1.00 94.38 86 ALA A N 1
ATOM 661 C CA . ALA A 1 86 ? -16.521 13.538 28.791 1.00 94.38 86 ALA A CA 1
ATOM 662 C C . ALA A 1 86 ? -16.509 12.161 28.113 1.00 94.38 86 ALA A C 1
ATOM 664 O O . ALA A 1 86 ? -16.128 12.020 26.950 1.00 94.38 86 ALA A O 1
ATOM 665 N N . ALA A 1 87 ? -16.951 11.130 28.838 1.00 95.44 87 ALA A N 1
ATOM 666 C CA . ALA A 1 87 ? -17.012 9.771 28.314 1.00 95.44 87 ALA A CA 1
ATOM 667 C C . ALA A 1 87 ? -18.045 9.662 27.182 1.00 95.44 87 ALA A C 1
ATOM 669 O O . ALA A 1 87 ? -19.217 10.010 27.345 1.00 95.44 87 ALA A O 1
ATOM 670 N N . VAL A 1 88 ? -17.607 9.147 26.036 1.00 96.56 88 VAL A N 1
ATOM 671 C CA . VAL A 1 88 ? -18.436 8.901 24.849 1.00 96.56 88 VAL A CA 1
ATOM 672 C C . VAL A 1 88 ? -18.759 7.417 24.735 1.00 96.56 88 VAL A C 1
ATOM 674 O O . VAL A 1 88 ? -19.930 7.052 24.612 1.00 96.56 88 VAL A O 1
ATOM 677 N N . ALA A 1 89 ? -17.743 6.558 24.829 1.00 96.94 89 ALA A N 1
ATOM 678 C CA . ALA A 1 89 ? -17.903 5.109 24.773 1.00 96.94 89 ALA A CA 1
ATOM 679 C C . ALA A 1 89 ? -16.850 4.379 25.616 1.00 96.94 89 ALA A C 1
ATOM 681 O O . ALA A 1 89 ? -15.752 4.885 25.841 1.00 96.94 89 ALA A O 1
ATOM 682 N N . GLU A 1 90 ? -17.177 3.162 26.032 1.00 97.31 90 GLU A N 1
ATOM 683 C CA . GLU A 1 90 ? -16.267 2.214 26.674 1.00 97.31 90 GLU A CA 1
ATOM 684 C C . GLU A 1 90 ? -16.352 0.874 25.934 1.00 97.31 90 GLU A C 1
ATOM 686 O O . GLU A 1 90 ? -17.446 0.355 25.694 1.00 97.31 90 GLU A O 1
ATOM 691 N N . ILE A 1 91 ? -15.200 0.320 25.565 1.00 96.56 91 ILE A N 1
ATOM 692 C CA . ILE A 1 91 ? -15.074 -1.021 24.991 1.00 96.56 91 ILE A CA 1
ATOM 693 C C . ILE A 1 91 ? -14.243 -1.838 25.969 1.00 96.56 91 ILE A C 1
ATOM 695 O O . ILE A 1 91 ? -13.108 -1.483 26.268 1.00 96.56 91 ILE A O 1
ATOM 699 N N . SER A 1 92 ? -14.785 -2.936 26.474 1.00 96.00 92 SER A N 1
ATOM 700 C CA . SER A 1 92 ? -14.084 -3.791 27.431 1.00 96.00 92 SER A CA 1
ATOM 701 C C . SER A 1 92 ? -13.976 -5.210 26.906 1.00 96.00 92 SER A C 1
ATOM 703 O O . SER A 1 92 ? -14.921 -5.739 26.316 1.00 96.00 92 SER A O 1
ATOM 705 N N . GLY A 1 93 ? -12.828 -5.834 27.159 1.00 93.75 93 GLY A N 1
ATOM 706 C CA . GLY A 1 93 ? -12.556 -7.203 26.742 1.00 93.75 93 GLY A CA 1
ATOM 707 C C . GLY A 1 93 ? -12.530 -7.371 25.225 1.00 93.75 93 GLY A C 1
ATOM 708 O O . GLY A 1 93 ? -13.091 -8.346 24.735 1.00 93.75 93 GLY A O 1
ATOM 709 N N . LEU A 1 94 ? -11.933 -6.431 24.479 1.00 94.31 94 LEU A N 1
ATOM 710 C CA . LEU A 1 94 ? -11.578 -6.707 23.086 1.00 94.31 94 LEU A CA 1
ATOM 711 C C . LEU A 1 94 ? -10.478 -7.767 23.089 1.00 94.31 94 LEU A C 1
ATOM 713 O O . LEU A 1 94 ? -9.462 -7.560 23.751 1.00 94.31 94 LEU A O 1
ATOM 717 N N . VAL A 1 95 ? -10.650 -8.851 22.336 1.00 93.31 95 VAL A N 1
ATOM 718 C CA . VAL A 1 95 ? -9.599 -9.849 22.117 1.00 93.31 95 VAL A CA 1
ATOM 719 C C . VAL A 1 95 ? -9.116 -9.771 20.677 1.00 93.31 95 VAL A C 1
ATOM 721 O O . VAL A 1 95 ? -9.890 -9.966 19.739 1.00 93.31 95 VAL A O 1
ATOM 724 N N . MET A 1 96 ? -7.818 -9.532 20.522 1.00 91.75 96 MET A N 1
ATOM 725 C CA . MET A 1 96 ? -7.100 -9.614 19.257 1.00 91.75 96 MET A CA 1
ATOM 726 C C . MET A 1 96 ? -6.476 -11.003 19.128 1.00 91.75 96 MET A C 1
ATOM 728 O O . MET A 1 96 ? -5.809 -11.467 20.055 1.00 91.75 96 MET A O 1
ATOM 732 N N . GLN A 1 97 ? -6.678 -11.648 17.984 1.00 90.88 97 GLN A N 1
ATOM 733 C CA . GLN A 1 97 ? -6.105 -12.944 17.631 1.00 90.88 97 GLN A CA 1
ATOM 734 C C . GLN A 1 97 ? -5.035 -12.759 16.559 1.00 90.88 97 GLN A C 1
ATOM 736 O O . GLN A 1 97 ? -5.287 -12.123 15.531 1.00 90.88 97 GLN A O 1
ATOM 741 N N . ARG A 1 98 ? -3.868 -13.365 16.768 1.00 89.06 98 ARG A N 1
ATOM 742 C CA . ARG A 1 98 ? -2.819 -13.446 15.753 1.00 89.06 98 ARG A CA 1
ATOM 743 C C . ARG A 1 98 ? -3.196 -14.482 14.697 1.00 89.06 98 ARG A C 1
ATOM 745 O O . ARG A 1 98 ? -3.540 -15.616 15.038 1.00 89.06 98 ARG A O 1
ATOM 752 N N . LEU A 1 99 ? -3.134 -14.109 13.420 1.00 86.81 99 LEU A N 1
ATOM 753 C CA . LEU A 1 99 ? -3.382 -15.042 12.321 1.00 86.81 99 LEU A CA 1
ATOM 754 C C . LEU A 1 99 ? -2.122 -15.864 12.024 1.00 86.81 99 LEU A C 1
ATOM 756 O O . LEU A 1 99 ? -1.058 -15.317 11.742 1.00 86.81 99 LEU A O 1
ATOM 760 N N . ALA A 1 100 ? -2.231 -17.191 12.053 1.00 72.56 100 ALA A N 1
ATOM 761 C CA . ALA A 1 100 ? -1.114 -18.065 11.708 1.00 72.56 100 ALA A CA 1
ATOM 762 C C . ALA A 1 100 ? -0.792 -17.988 10.201 1.00 72.56 100 ALA A C 1
ATOM 764 O O . ALA A 1 100 ? -1.682 -18.111 9.363 1.00 72.56 100 ALA A O 1
ATOM 765 N N . GLY A 1 101 ? 0.493 -17.842 9.853 1.00 61.94 101 GLY A N 1
ATOM 766 C CA . GLY A 1 101 ? 0.999 -18.123 8.501 1.00 61.94 101 GLY A CA 1
ATOM 767 C C . GLY A 1 101 ? 1.225 -16.935 7.555 1.00 61.94 101 GLY A C 1
ATOM 768 O O . GLY A 1 101 ? 1.631 -17.176 6.420 1.00 61.94 101 GLY A O 1
ATOM 769 N N . GLY A 1 102 ? 1.007 -15.689 7.994 1.00 54.22 102 GLY A N 1
ATOM 770 C CA . GLY A 1 102 ? 1.176 -14.492 7.151 1.00 54.22 102 GLY A CA 1
ATOM 771 C C . GLY A 1 102 ? 2.589 -13.894 7.133 1.00 54.22 102 GLY A C 1
ATOM 772 O O . GLY A 1 102 ? 3.132 -13.662 6.059 1.00 54.22 102 GLY A O 1
ATOM 773 N N . ALA A 1 103 ? 3.196 -13.669 8.304 1.00 55.50 103 ALA A N 1
ATOM 774 C CA . ALA A 1 103 ? 4.450 -12.910 8.418 1.00 55.50 103 ALA A CA 1
ATOM 775 C C . ALA A 1 103 ? 5.654 -13.612 7.790 1.00 55.50 103 ALA A C 1
ATOM 777 O O . ALA A 1 103 ? 6.298 -13.062 6.905 1.00 55.50 103 ALA A O 1
ATOM 778 N N . ARG A 1 104 ? 5.902 -14.872 8.170 1.00 54.47 104 ARG A N 1
ATOM 779 C CA . ARG A 1 104 ? 7.089 -15.607 7.711 1.00 54.47 104 ARG A CA 1
ATOM 780 C C . ARG A 1 104 ? 7.135 -15.789 6.189 1.00 54.47 104 ARG A C 1
ATOM 782 O O . ARG A 1 104 ? 8.183 -15.634 5.588 1.00 54.47 104 ARG A O 1
ATOM 789 N N . ARG A 1 105 ? 5.984 -16.048 5.554 1.00 55.12 105 ARG A N 1
ATOM 790 C CA . ARG A 1 105 ? 5.888 -16.159 4.086 1.00 55.12 105 ARG A CA 1
ATOM 791 C C . ARG A 1 105 ? 6.024 -14.816 3.366 1.00 55.12 105 ARG A C 1
ATOM 793 O O . ARG A 1 105 ? 6.271 -14.823 2.165 1.00 55.12 105 ARG A O 1
ATOM 800 N N . ARG A 1 106 ? 5.770 -13.699 4.055 1.00 55.38 106 ARG A N 1
ATOM 801 C CA . ARG A 1 106 ? 5.843 -12.350 3.490 1.00 55.38 106 ARG A CA 1
ATOM 802 C C . ARG A 1 106 ? 7.257 -11.792 3.590 1.00 55.38 106 ARG A C 1
ATOM 804 O O . ARG A 1 106 ? 7.741 -11.307 2.585 1.00 55.38 106 ARG A O 1
ATOM 811 N N . GLU A 1 107 ? 7.922 -11.939 4.733 1.00 58.22 107 GLU A N 1
ATOM 812 C CA . GLU A 1 107 ? 9.332 -11.551 4.902 1.00 58.22 107 GLU A CA 1
ATOM 813 C C . GLU A 1 107 ? 10.247 -12.324 3.941 1.00 58.22 107 GLU A C 1
ATOM 815 O O . GLU A 1 107 ? 10.995 -11.703 3.196 1.00 58.22 107 GLU A O 1
ATOM 820 N N . GLU A 1 108 ? 10.095 -13.653 3.849 1.00 58.78 108 GLU A N 1
ATOM 821 C CA . GLU A 1 108 ? 10.872 -14.486 2.911 1.00 58.78 108 GLU A CA 1
ATOM 822 C C . GLU A 1 108 ? 10.609 -14.114 1.433 1.00 58.78 108 GLU A C 1
ATOM 824 O O . GLU A 1 108 ? 11.509 -14.200 0.610 1.00 58.78 108 GLU A O 1
ATOM 829 N N . ARG A 1 109 ? 9.394 -13.665 1.074 1.00 57.91 109 ARG A N 1
ATOM 830 C CA . ARG A 1 109 ? 9.077 -13.224 -0.300 1.00 57.91 109 ARG A CA 1
ATOM 831 C C . ARG A 1 109 ? 9.531 -11.801 -0.605 1.00 57.91 109 ARG A C 1
ATOM 833 O O . ARG A 1 109 ? 9.917 -11.532 -1.732 1.00 57.91 109 ARG A O 1
ATOM 840 N N . GLU A 1 110 ? 9.422 -10.888 0.356 1.00 60.56 110 GLU A N 1
ATOM 841 C CA . GLU A 1 110 ? 9.751 -9.477 0.143 1.00 60.56 110 GLU A CA 1
ATOM 842 C C . GLU A 1 110 ? 11.255 -9.261 -0.024 1.00 60.56 110 GLU A C 1
ATOM 844 O O . GLU A 1 110 ? 11.633 -8.405 -0.812 1.00 60.56 110 GLU A O 1
ATOM 849 N N . GLU A 1 111 ? 12.100 -10.044 0.652 1.00 60.47 111 GLU A N 1
ATOM 850 C CA . GLU A 1 111 ? 13.555 -9.979 0.460 1.00 60.47 111 GLU A CA 1
ATOM 851 C C . GLU A 1 111 ? 13.994 -10.592 -0.882 1.00 60.47 111 GLU A C 1
ATOM 853 O O . GLU A 1 111 ? 14.823 -10.002 -1.575 1.00 60.47 111 GLU A O 1
ATOM 858 N N . ASP A 1 112 ? 13.403 -11.722 -1.290 1.00 63.69 112 ASP A N 1
ATOM 859 C CA . ASP A 1 112 ? 13.725 -12.385 -2.563 1.00 63.69 112 ASP A CA 1
ATOM 860 C C . ASP A 1 112 ? 13.231 -11.587 -3.790 1.00 63.69 112 ASP A C 1
ATOM 862 O O . ASP A 1 112 ? 13.916 -11.542 -4.812 1.00 63.69 112 ASP A O 1
ATOM 866 N N . ASP A 1 113 ? 12.086 -10.896 -3.696 1.00 70.06 113 ASP A N 1
ATOM 867 C CA . ASP A 1 113 ? 11.497 -10.116 -4.803 1.00 70.06 113 ASP A CA 1
ATOM 868 C C . ASP A 1 113 ? 12.211 -8.765 -5.066 1.00 70.06 113 ASP A C 1
ATOM 870 O O . ASP A 1 113 ? 11.834 -8.029 -5.984 1.00 70.06 113 ASP A O 1
ATOM 874 N N . TRP A 1 114 ? 13.228 -8.392 -4.276 1.00 78.19 114 TRP A N 1
ATOM 875 C CA . TRP A 1 114 ? 13.982 -7.140 -4.470 1.00 78.19 114 TRP A CA 1
ATOM 876 C C . TRP A 1 114 ? 15.156 -7.269 -5.437 1.00 78.19 114 TRP A C 1
ATOM 878 O O . TRP A 1 114 ? 15.593 -6.264 -6.008 1.00 78.19 114 TRP A O 1
ATOM 888 N N . PHE A 1 115 ? 15.678 -8.480 -5.621 1.00 82.88 115 PHE A N 1
ATOM 889 C CA . PHE A 1 115 ? 16.855 -8.708 -6.446 1.00 82.88 115 PHE A CA 1
ATOM 890 C C . PHE A 1 115 ? 16.437 -9.106 -7.860 1.00 82.88 115 PHE A C 1
ATOM 892 O O . PHE A 1 115 ? 15.770 -10.111 -8.078 1.00 82.88 115 PHE A O 1
ATOM 899 N N . LEU A 1 116 ? 16.845 -8.295 -8.834 1.00 81.88 116 LEU A N 1
ATOM 900 C CA . LEU A 1 116 ? 16.617 -8.545 -10.253 1.00 81.88 116 LEU A CA 1
ATOM 901 C C . LEU A 1 116 ? 17.959 -8.747 -10.951 1.00 81.88 116 LEU A C 1
ATOM 903 O O . LEU A 1 116 ? 18.891 -7.971 -10.737 1.00 81.88 116 LEU A O 1
ATOM 907 N N . GLU A 1 117 ? 18.029 -9.741 -11.833 1.00 87.00 117 GLU A N 1
ATOM 908 C CA . GLU A 1 117 ? 19.161 -9.955 -12.731 1.00 87.00 117 GLU A CA 1
ATOM 909 C C . GLU A 1 117 ? 18.728 -9.817 -14.200 1.00 87.00 117 GLU A C 1
ATOM 911 O O . GLU A 1 117 ? 17.604 -10.185 -14.558 1.00 87.00 117 GLU A O 1
ATOM 916 N N . PRO A 1 118 ? 19.583 -9.268 -15.080 1.00 87.38 118 PRO A N 1
ATOM 917 C CA . PRO A 1 118 ? 19.316 -9.279 -16.509 1.00 87.38 118 PRO A CA 1
ATOM 918 C C . PRO A 1 118 ? 19.390 -10.716 -17.046 1.00 87.38 118 PRO A C 1
ATOM 920 O O . PRO A 1 118 ? 20.467 -11.303 -17.123 1.00 87.38 118 PRO A O 1
ATOM 923 N N . ALA A 1 119 ? 18.248 -11.264 -17.464 1.00 89.94 119 ALA A N 1
ATOM 924 C CA . ALA A 1 119 ? 18.160 -12.558 -18.135 1.00 89.94 119 ALA A CA 1
ATOM 925 C C . ALA A 1 119 ? 18.050 -12.370 -19.657 1.00 89.94 119 ALA A C 1
ATOM 927 O O . ALA A 1 119 ? 17.142 -11.698 -20.150 1.00 89.94 119 ALA A O 1
ATOM 928 N N . TRP A 1 120 ? 18.978 -12.969 -20.407 1.00 92.31 120 TRP A N 1
ATOM 929 C CA . TRP A 1 120 ? 18.970 -12.960 -21.871 1.00 92.31 120 TRP A CA 1
ATOM 930 C C . TRP A 1 120 ? 18.356 -14.255 -22.401 1.00 92.31 120 TRP A C 1
ATOM 932 O O . TRP A 1 120 ? 18.884 -15.339 -22.166 1.00 92.31 120 TRP A O 1
ATOM 942 N N . GLU A 1 121 ? 17.266 -14.145 -23.157 1.00 90.50 121 GLU A N 1
ATOM 943 C CA . GLU A 1 121 ? 16.635 -15.287 -23.821 1.00 90.50 121 GLU A CA 1
ATOM 944 C C . GLU A 1 121 ? 16.990 -15.323 -25.316 1.00 90.50 121 GLU A C 1
ATOM 946 O O . GLU A 1 121 ? 16.998 -14.274 -25.972 1.00 90.50 121 GLU A O 1
ATOM 951 N N . PRO A 1 122 ? 17.253 -16.510 -25.900 1.00 92.00 122 PRO A N 1
ATOM 952 C CA . PRO A 1 122 ? 17.464 -16.637 -27.336 1.00 92.00 122 PRO A CA 1
ATOM 953 C C . PRO A 1 122 ? 16.242 -16.154 -28.127 1.00 92.00 122 PRO A C 1
ATOM 955 O O . PRO A 1 122 ? 15.183 -16.780 -28.122 1.00 92.00 122 PRO A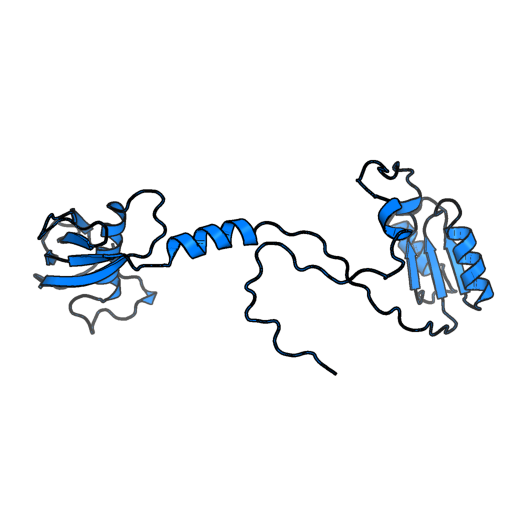 O 1
ATOM 958 N N . ALA A 1 123 ? 16.403 -15.055 -28.860 1.00 90.06 123 ALA A N 1
ATOM 959 C CA . ALA A 1 123 ? 15.389 -14.555 -29.777 1.00 90.06 123 ALA A CA 1
ATOM 960 C C . ALA A 1 123 ? 15.670 -15.053 -31.200 1.00 90.06 123 ALA A C 1
ATOM 962 O O . ALA A 1 123 ? 16.786 -14.931 -31.710 1.00 90.06 123 ALA A O 1
ATOM 963 N N . ALA A 1 124 ? 14.647 -15.592 -31.868 1.00 87.44 124 ALA A N 1
ATOM 964 C CA . ALA A 1 124 ? 14.757 -15.949 -33.276 1.00 87.44 124 ALA A CA 1
ATOM 965 C C . ALA A 1 124 ? 15.029 -14.686 -34.106 1.00 87.44 124 ALA A C 1
ATOM 967 O O . ALA A 1 124 ? 14.225 -13.753 -34.114 1.00 87.44 124 ALA A O 1
ATOM 968 N N . VAL A 1 125 ? 16.148 -14.666 -34.829 1.00 81.12 125 VAL A N 1
ATOM 969 C CA . VAL A 1 125 ? 16.449 -13.585 -35.768 1.00 81.12 125 VAL A CA 1
ATOM 970 C C . VAL A 1 125 ? 15.558 -13.782 -36.998 1.00 81.12 125 VAL A C 1
ATOM 972 O O . VAL A 1 125 ? 15.685 -14.807 -37.676 1.00 81.12 125 VAL A O 1
ATOM 975 N N . PRO A 1 126 ? 14.630 -12.856 -37.305 1.00 76.44 126 PRO A N 1
ATOM 976 C CA . PRO A 1 126 ? 13.820 -12.977 -38.506 1.00 76.44 126 PRO A CA 1
ATOM 977 C C . PRO A 1 126 ? 14.730 -12.978 -39.739 1.00 76.44 126 PRO A C 1
ATOM 979 O O . PRO A 1 126 ? 15.701 -12.225 -39.807 1.00 76.44 126 PRO A O 1
ATOM 982 N N . GLY A 1 127 ? 14.411 -13.824 -40.723 1.00 68.94 127 GLY A N 1
ATOM 983 C CA . GLY A 1 127 ? 15.171 -13.899 -41.971 1.00 68.94 127 GLY A CA 1
ATOM 984 C C . GLY A 1 127 ? 15.304 -12.523 -42.628 1.00 68.94 127 GLY A C 1
ATOM 985 O O . GLY A 1 127 ? 14.340 -11.750 -42.669 1.00 68.94 127 GLY A O 1
ATOM 986 N N . SER A 1 128 ? 16.498 -12.207 -43.132 1.00 63.56 128 SER A N 1
ATOM 987 C CA . SER A 1 128 ? 16.783 -10.906 -43.730 1.00 63.56 128 SER A CA 1
ATOM 988 C C . SER A 1 128 ? 15.910 -10.681 -44.969 1.00 63.56 128 SER A C 1
ATOM 990 O O . SER A 1 128 ? 16.039 -11.342 -45.998 1.00 63.56 128 SER A O 1
ATOM 992 N N . LYS A 1 129 ? 14.995 -9.712 -44.890 1.00 62.75 129 LYS A N 1
ATOM 993 C CA . LYS A 1 129 ? 14.324 -9.167 -46.074 1.00 62.75 129 LYS A CA 1
ATOM 994 C C . LYS A 1 129 ? 15.155 -7.995 -46.569 1.00 62.75 129 LYS A C 1
ATOM 996 O O . LYS A 1 129 ? 14.960 -6.864 -46.137 1.00 62.75 129 LYS A O 1
ATOM 1001 N N . VAL A 1 130 ? 16.118 -8.276 -47.441 1.00 60.84 130 VAL A N 1
ATOM 1002 C CA . VAL A 1 130 ? 16.958 -7.235 -48.040 1.00 60.84 130 VAL A CA 1
ATOM 1003 C C . VAL A 1 130 ? 16.152 -6.526 -49.127 1.00 60.84 130 VAL A C 1
ATOM 1005 O O . VAL A 1 130 ? 16.102 -6.953 -50.276 1.00 60.84 130 VAL A O 1
ATOM 1008 N N . THR A 1 131 ? 15.468 -5.449 -48.753 1.00 68.62 131 THR A N 1
ATOM 1009 C CA . THR A 1 131 ? 14.955 -4.463 -49.711 1.00 68.62 131 THR A CA 1
ATOM 1010 C C . THR A 1 131 ? 15.957 -3.326 -49.824 1.00 68.62 131 THR A C 1
ATOM 1012 O O . THR A 1 131 ? 16.384 -2.800 -48.794 1.00 68.62 131 THR A O 1
ATOM 1015 N N . ALA A 1 132 ? 16.305 -2.913 -51.048 1.00 79.00 132 ALA A N 1
ATOM 1016 C CA . ALA A 1 132 ? 17.151 -1.742 -51.271 1.00 79.00 132 ALA A CA 1
ATOM 1017 C C . ALA A 1 132 ? 16.632 -0.546 -50.448 1.00 79.00 132 ALA A C 1
ATOM 1019 O O . ALA A 1 132 ? 15.435 -0.258 -50.418 1.00 79.00 132 ALA A O 1
ATOM 1020 N N . GLY A 1 133 ? 17.538 0.118 -49.733 1.00 84.81 133 GLY A N 1
ATOM 1021 C CA . GLY A 1 133 ? 17.201 1.075 -48.681 1.00 84.81 133 GLY A CA 1
ATOM 1022 C C . GLY A 1 133 ? 18.307 2.103 -48.501 1.00 84.81 133 GLY A C 1
ATOM 1023 O O . GLY A 1 133 ? 19.413 1.915 -49.009 1.00 84.81 133 GLY A O 1
ATOM 1024 N N . ARG A 1 134 ? 17.992 3.198 -47.809 1.00 90.19 134 ARG A N 1
ATOM 1025 C CA . ARG A 1 134 ? 18.924 4.302 -47.542 1.00 90.19 134 ARG A CA 1
ATOM 1026 C C . ARG A 1 134 ? 19.469 4.180 -46.123 1.00 90.19 134 ARG A C 1
ATOM 1028 O O . ARG A 1 134 ? 18.690 4.279 -45.175 1.00 90.19 134 ARG A O 1
ATOM 1035 N N . TRP A 1 135 ? 20.769 3.961 -45.981 1.00 90.94 135 TRP A N 1
ATOM 1036 C CA . TRP A 1 135 ? 21.426 3.694 -44.702 1.00 90.94 135 TRP A CA 1
ATOM 1037 C C . TRP A 1 135 ? 22.387 4.814 -44.331 1.00 90.94 135 TRP A C 1
ATOM 1039 O O . TRP A 1 135 ? 23.324 5.102 -45.073 1.00 90.94 135 TRP A O 1
ATOM 1049 N N . LEU A 1 136 ? 22.168 5.427 -43.171 1.00 89.25 136 LEU A N 1
ATOM 1050 C CA . LEU A 1 136 ? 23.080 6.420 -42.614 1.00 89.25 136 LEU A CA 1
ATOM 1051 C C . LEU A 1 136 ? 23.911 5.785 -41.500 1.00 89.25 136 LEU A C 1
ATOM 1053 O O . LEU A 1 136 ? 23.360 5.374 -40.479 1.00 89.25 136 LEU A O 1
ATOM 1057 N N . LEU A 1 137 ? 25.223 5.710 -41.693 1.00 88.62 137 LEU A N 1
ATOM 1058 C CA . LEU A 1 137 ? 26.172 5.257 -40.680 1.00 88.62 137 LEU A CA 1
ATOM 1059 C C . LEU A 1 137 ? 26.837 6.490 -40.061 1.00 88.62 137 LEU A C 1
ATOM 1061 O O . LEU A 1 137 ? 27.353 7.333 -40.794 1.00 88.62 137 LEU A O 1
ATOM 1065 N N . VAL A 1 138 ? 26.821 6.607 -38.735 1.00 86.94 138 VAL A N 1
ATOM 1066 C CA . VAL A 1 138 ? 27.391 7.751 -38.000 1.00 86.94 138 VAL A CA 1
ATOM 1067 C C . VAL A 1 138 ? 28.436 7.250 -37.010 1.00 86.94 138 VAL A C 1
ATOM 1069 O O . VAL A 1 138 ? 28.129 6.373 -36.207 1.00 86.94 138 VAL A O 1
ATOM 1072 N N . GLY A 1 139 ? 29.636 7.825 -37.030 1.00 82.00 139 GLY A N 1
ATOM 1073 C CA . GLY A 1 139 ? 30.771 7.399 -36.203 1.00 82.00 139 GLY A CA 1
ATOM 1074 C C . GLY A 1 139 ? 31.766 6.532 -36.979 1.00 82.00 139 GLY A C 1
ATOM 1075 O O . GLY A 1 139 ? 31.442 5.960 -38.027 1.00 82.00 139 GLY A O 1
ATOM 1076 N N . SER A 1 140 ? 33.005 6.453 -36.495 1.00 78.56 140 SER A N 1
ATOM 1077 C CA . SER A 1 140 ? 34.089 5.756 -37.205 1.00 78.56 140 SER A CA 1
ATOM 1078 C C . SER A 1 140 ? 34.019 4.231 -37.020 1.00 78.56 140 SER A C 1
ATOM 1080 O O . SER A 1 140 ? 34.320 3.466 -37.944 1.00 78.56 140 SER A O 1
ATOM 1082 N N . GLY A 1 141 ? 33.561 3.787 -35.849 1.00 71.38 141 GLY A N 1
ATOM 1083 C CA . GLY A 1 141 ? 33.428 2.399 -35.430 1.00 71.38 141 GLY A CA 1
ATOM 1084 C C . GLY A 1 141 ? 34.733 1.606 -35.454 1.00 71.38 141 GLY A C 1
ATOM 1085 O O . GLY A 1 141 ? 34.674 0.399 -35.670 1.00 71.38 141 GLY A O 1
ATOM 1086 N N . GLY A 1 142 ? 35.905 2.249 -35.357 1.00 69.12 142 GLY A N 1
ATOM 1087 C CA . GLY A 1 142 ? 37.199 1.549 -35.315 1.00 69.12 142 GLY A CA 1
ATOM 1088 C C . GLY A 1 142 ? 37.447 0.566 -36.474 1.00 69.12 142 GLY A C 1
ATOM 1089 O O . GLY A 1 142 ? 38.101 -0.454 -36.279 1.00 69.12 142 GLY A O 1
ATOM 1090 N N . GLY A 1 143 ? 36.892 0.833 -37.665 1.00 75.12 143 GLY A N 1
ATOM 1091 C CA . GLY A 1 143 ? 36.963 -0.042 -38.849 1.00 75.12 143 GLY A CA 1
ATOM 1092 C C . GLY A 1 143 ? 35.688 -0.851 -39.134 1.00 75.12 143 GLY A C 1
ATOM 1093 O O . GLY A 1 143 ? 35.422 -1.160 -40.298 1.00 75.12 143 GLY A O 1
ATOM 1094 N N . LEU A 1 144 ? 34.837 -1.098 -38.126 1.00 84.69 144 LEU A N 1
ATOM 1095 C CA . LEU A 1 144 ? 33.526 -1.740 -38.303 1.00 84.69 144 LEU A CA 1
ATOM 1096 C C . LEU A 1 144 ? 32.608 -0.907 -39.201 1.00 84.69 144 LEU A C 1
ATOM 1098 O O . LEU A 1 144 ? 31.899 -1.464 -40.034 1.00 84.69 144 LEU A O 1
ATOM 1102 N N . GLY A 1 145 ? 32.644 0.423 -39.072 1.00 85.12 145 GLY A N 1
ATOM 1103 C CA . GLY A 1 145 ? 31.825 1.311 -39.899 1.00 85.12 145 GLY A CA 1
ATOM 1104 C C . GLY A 1 145 ? 32.130 1.179 -41.388 1.00 85.12 145 GLY A C 1
ATOM 1105 O O . GLY A 1 145 ? 31.212 1.064 -42.195 1.00 85.12 145 GLY A O 1
ATOM 1106 N N . ALA A 1 146 ? 33.415 1.095 -41.744 1.00 85.81 146 ALA A N 1
ATOM 1107 C CA . ALA A 1 146 ? 33.842 0.896 -43.126 1.00 85.81 146 ALA A CA 1
ATOM 1108 C C . ALA A 1 146 ? 33.454 -0.498 -43.653 1.00 85.81 146 ALA A C 1
ATOM 1110 O O . ALA A 1 146 ? 32.936 -0.610 -44.765 1.00 85.81 146 ALA A O 1
ATOM 1111 N N . ALA A 1 147 ? 33.641 -1.550 -42.847 1.00 88.19 147 ALA A N 1
ATOM 1112 C CA . ALA A 1 147 ? 33.248 -2.913 -43.214 1.00 88.19 147 ALA A CA 1
ATOM 1113 C C . ALA A 1 147 ? 31.727 -3.039 -43.422 1.00 88.19 147 ALA A C 1
ATOM 1115 O O . ALA A 1 147 ? 31.276 -3.611 -44.416 1.00 88.19 147 ALA A O 1
ATOM 1116 N N . LEU A 1 148 ? 30.933 -2.441 -42.528 1.00 88.69 148 LEU A N 1
ATOM 1117 C CA . LEU A 1 148 ? 29.476 -2.398 -42.632 1.00 88.69 148 LEU A CA 1
ATOM 1118 C C . LEU A 1 148 ? 29.018 -1.587 -43.852 1.00 88.69 148 LEU A C 1
ATOM 1120 O O . LEU A 1 148 ? 28.088 -1.998 -44.545 1.00 88.69 148 LEU A O 1
ATOM 1124 N N . CYS A 1 149 ? 29.689 -0.470 -44.148 1.00 89.44 149 CYS A N 1
ATOM 1125 C CA . CYS A 1 149 ? 29.431 0.328 -45.344 1.00 89.44 149 CYS A CA 1
ATOM 1126 C C . CYS A 1 149 ? 29.633 -0.492 -46.628 1.00 89.44 149 CYS A C 1
ATOM 1128 O O . CYS A 1 149 ? 28.758 -0.485 -47.500 1.00 89.44 149 CYS A O 1
ATOM 1130 N N . SER A 1 150 ? 30.735 -1.251 -46.717 1.00 89.75 150 SER A N 1
ATOM 1131 C CA . SER A 1 150 ? 31.008 -2.144 -47.856 1.00 89.75 150 SER A CA 1
ATOM 1132 C C . SER A 1 150 ? 29.924 -3.210 -47.994 1.00 89.75 150 SER A C 1
ATOM 1134 O O . SER A 1 150 ? 29.302 -3.315 -49.048 1.00 89.75 150 SER A O 1
ATOM 1136 N N . ALA A 1 151 ? 29.620 -3.928 -46.908 1.00 89.38 151 ALA A N 1
ATOM 1137 C CA . ALA A 1 151 ? 28.643 -5.015 -46.920 1.00 89.38 151 ALA A CA 1
ATOM 1138 C C . ALA A 1 151 ? 27.232 -4.542 -47.319 1.00 89.38 151 ALA A C 1
ATOM 1140 O O . ALA A 1 151 ? 26.552 -5.196 -48.111 1.00 89.38 151 ALA A O 1
ATOM 1141 N N . LEU A 1 152 ? 26.789 -3.385 -46.814 1.00 89.31 152 LEU A N 1
ATOM 1142 C CA . LEU A 1 152 ? 25.489 -2.811 -47.173 1.00 89.31 152 LEU A CA 1
ATOM 1143 C C . LEU A 1 152 ? 25.456 -2.327 -48.630 1.00 89.31 152 LEU A C 1
ATOM 1145 O O . LEU A 1 152 ? 24.443 -2.497 -49.311 1.00 89.31 152 LEU A O 1
ATOM 1149 N N . THR A 1 153 ? 26.552 -1.753 -49.126 1.00 89.44 153 THR A N 1
ATOM 1150 C CA . THR A 1 153 ? 26.643 -1.306 -50.524 1.00 89.44 153 THR A CA 1
ATOM 1151 C C . THR A 1 153 ? 26.636 -2.498 -51.485 1.00 89.44 153 THR A C 1
ATOM 1153 O O . THR A 1 153 ? 25.904 -2.481 -52.474 1.00 89.44 153 THR A O 1
ATOM 1156 N N . GLU A 1 154 ? 27.375 -3.566 -51.169 1.00 88.19 154 GLU A N 1
ATOM 1157 C CA . GLU A 1 154 ? 27.386 -4.828 -51.928 1.00 88.19 154 GLU A CA 1
ATOM 1158 C C . GLU A 1 154 ? 26.012 -5.511 -51.947 1.00 88.19 154 GLU A C 1
ATOM 1160 O O . GLU A 1 154 ? 25.613 -6.081 -52.963 1.00 88.19 154 GLU A O 1
ATOM 1165 N N . ALA A 1 155 ? 25.242 -5.383 -50.864 1.00 85.38 155 ALA A N 1
ATOM 1166 C CA . ALA A 1 155 ? 23.856 -5.843 -50.788 1.00 85.38 155 ALA A CA 1
ATOM 1167 C C . ALA A 1 155 ? 22.852 -4.956 -51.565 1.00 85.38 155 ALA A C 1
ATOM 1169 O O . ALA A 1 155 ? 21.651 -5.237 -51.563 1.00 85.38 155 ALA A O 1
ATOM 1170 N N . GLY A 1 156 ? 23.313 -3.898 -52.245 1.00 86.50 156 GLY A N 1
ATOM 1171 C CA . GLY A 1 156 ? 22.491 -3.032 -53.098 1.00 86.50 156 GLY A CA 1
ATOM 1172 C C . GLY A 1 156 ? 21.804 -1.872 -52.368 1.00 86.50 156 GLY A C 1
ATOM 1173 O O . GLY A 1 156 ? 20.845 -1.296 -52.891 1.00 86.50 156 GLY A O 1
ATOM 1174 N N . HIS A 1 157 ? 22.257 -1.519 -51.163 1.00 89.19 157 HIS A N 1
ATOM 1175 C CA . HIS A 1 157 ? 21.761 -0.349 -50.444 1.00 89.19 157 HIS A CA 1
ATOM 1176 C C . HIS A 1 157 ? 22.504 0.933 -50.842 1.00 89.19 157 HIS A C 1
ATOM 1178 O O . HIS A 1 157 ? 23.666 0.916 -51.239 1.00 89.19 157 HIS A O 1
ATOM 1184 N N . SER A 1 158 ? 21.834 2.075 -50.688 1.00 89.50 158 SER A N 1
ATOM 1185 C CA . SER A 1 158 ? 22.489 3.381 -50.757 1.00 89.50 158 SER A CA 1
ATOM 1186 C C . SER A 1 158 ? 22.977 3.739 -49.359 1.00 89.50 158 SER A C 1
ATOM 1188 O O . SER A 1 158 ? 22.164 3.853 -48.440 1.00 89.50 158 SER A O 1
ATOM 1190 N N . VAL A 1 159 ? 24.288 3.896 -49.191 1.00 89.88 159 VAL A N 1
ATOM 1191 C CA . VAL A 1 159 ? 24.911 4.108 -47.882 1.00 89.88 159 VAL A CA 1
ATOM 1192 C C . VAL A 1 159 ? 25.640 5.447 -47.859 1.00 89.88 159 VAL A C 1
ATOM 1194 O O . VAL A 1 159 ? 26.378 5.776 -48.785 1.00 89.88 159 VAL A O 1
ATOM 1197 N N . VAL A 1 160 ? 25.434 6.216 -46.793 1.00 88.88 160 VAL A N 1
ATOM 1198 C CA . VAL A 1 160 ? 26.232 7.400 -46.455 1.00 88.88 160 VAL A CA 1
ATOM 1199 C C . VAL A 1 160 ? 26.901 7.113 -45.119 1.00 88.88 160 VAL A C 1
ATOM 1201 O O . VAL A 1 160 ? 26.214 6.827 -44.139 1.00 88.88 160 VAL A O 1
ATOM 1204 N N . HIS A 1 161 ? 28.232 7.161 -45.080 1.00 87.88 161 HIS A N 1
ATOM 1205 C CA . HIS A 1 161 ? 29.012 6.950 -43.862 1.00 87.88 161 HIS A CA 1
ATOM 1206 C C . HIS A 1 161 ? 29.691 8.252 -43.449 1.00 87.88 161 HIS A C 1
ATOM 1208 O O . HIS A 1 161 ? 30.569 8.746 -44.150 1.00 87.88 161 HIS A O 1
ATOM 1214 N N . GLU A 1 162 ? 29.259 8.804 -42.318 1.00 85.00 162 GLU A N 1
ATOM 1215 C CA . GLU A 1 162 ? 29.811 10.019 -41.730 1.00 85.00 162 GLU A CA 1
ATOM 1216 C C . GLU A 1 162 ? 30.702 9.667 -40.538 1.00 85.00 162 GLU A C 1
ATOM 1218 O O . GLU A 1 162 ? 30.227 9.206 -39.496 1.00 85.00 162 GLU A O 1
ATOM 1223 N N . THR A 1 163 ? 32.003 9.897 -40.696 1.00 76.75 163 THR A N 1
ATOM 1224 C CA . THR A 1 163 ? 33.028 9.609 -39.683 1.00 76.75 163 THR A CA 1
ATOM 1225 C C . THR A 1 163 ? 33.478 10.852 -38.911 1.00 76.75 163 THR A C 1
ATOM 1227 O O . THR A 1 163 ? 34.314 10.740 -38.014 1.00 76.75 163 THR A O 1
ATOM 1230 N N . GLY A 1 164 ? 32.996 12.049 -39.266 1.00 66.38 164 GLY A N 1
ATOM 1231 C CA . GLY A 1 164 ? 33.332 13.290 -38.572 1.00 66.38 164 GLY A CA 1
ATOM 1232 C C . GLY A 1 164 ? 32.760 13.347 -37.150 1.00 66.38 164 GLY A C 1
ATOM 1233 O O . GLY A 1 164 ? 31.687 12.816 -36.875 1.00 66.38 164 GLY A O 1
ATOM 1234 N N . HIS A 1 165 ? 33.448 14.055 -36.244 1.00 57.75 165 HIS A N 1
ATOM 1235 C CA . HIS A 1 165 ? 33.045 14.265 -34.838 1.00 57.75 165 HIS A CA 1
ATOM 1236 C C . HIS A 1 165 ? 31.897 15.291 -34.711 1.00 57.75 165 HIS A C 1
ATOM 1238 O O . HIS A 1 165 ? 31.952 16.254 -33.947 1.00 57.75 165 HIS A O 1
ATOM 1244 N N . GLY A 1 166 ? 30.859 15.117 -35.525 1.00 56.50 166 GLY A N 1
ATOM 1245 C CA . GLY A 1 166 ? 29.694 15.984 -35.637 1.00 56.50 166 GLY A CA 1
ATOM 1246 C C . GLY A 1 166 ? 28.488 15.486 -34.845 1.00 56.50 166 GLY A C 1
ATOM 1247 O O . GLY A 1 166 ? 27.364 15.699 -35.288 1.00 56.50 166 GLY A O 1
ATOM 1248 N N . THR A 1 167 ? 28.680 14.857 -33.683 1.00 58.94 167 THR A N 1
ATOM 1249 C CA . THR A 1 167 ? 27.599 14.320 -32.827 1.00 58.94 167 THR A CA 1
ATOM 1250 C C . THR A 1 167 ? 26.721 15.396 -32.173 1.00 58.94 167 THR A C 1
ATOM 1252 O O . THR A 1 167 ? 25.851 15.085 -31.363 1.00 58.94 167 THR A O 1
ATOM 1255 N N . SER A 1 168 ? 26.902 16.677 -32.518 1.00 69.69 168 SER A N 1
ATOM 1256 C CA . SER A 1 168 ? 25.957 17.724 -32.123 1.00 69.69 168 SER A CA 1
ATOM 1257 C C . SER A 1 168 ? 24.622 17.549 -32.854 1.00 69.69 168 SER A C 1
ATOM 1259 O O . SER A 1 168 ? 24.583 17.193 -34.033 1.00 69.69 168 SER A O 1
ATOM 1261 N N . ALA A 1 169 ? 23.513 17.874 -32.185 1.00 72.81 169 ALA A N 1
ATOM 1262 C CA . ALA A 1 169 ? 22.180 17.799 -32.785 1.00 72.81 169 ALA A CA 1
ATOM 1263 C C . ALA A 1 169 ? 22.069 18.614 -34.092 1.00 72.81 169 ALA A C 1
ATOM 1265 O O . ALA A 1 169 ? 21.419 18.180 -35.041 1.00 72.81 169 ALA A O 1
ATOM 1266 N N . ALA A 1 170 ? 22.746 19.766 -34.170 1.00 77.06 170 ALA A N 1
ATOM 1267 C CA . ALA A 1 170 ? 22.784 20.602 -35.369 1.00 77.06 170 ALA A CA 1
ATOM 1268 C C . ALA A 1 170 ? 23.569 19.947 -36.522 1.00 77.06 170 ALA A C 1
ATOM 1270 O O . ALA A 1 170 ? 23.125 19.997 -37.670 1.00 77.06 170 ALA A O 1
ATOM 1271 N N . GLY A 1 171 ? 24.698 19.298 -36.216 1.00 76.94 171 GLY A N 1
ATOM 1272 C CA . GLY A 1 171 ? 25.496 18.545 -37.188 1.00 76.94 171 GLY A CA 1
ATOM 1273 C C . GLY A 1 171 ? 24.727 17.354 -37.756 1.00 76.94 171 GLY A C 1
ATOM 1274 O O . GLY A 1 171 ? 24.619 17.213 -38.973 1.00 76.94 171 GLY A O 1
ATOM 1275 N N . LEU A 1 172 ? 24.084 16.570 -36.887 1.00 75.06 172 LEU A N 1
ATOM 1276 C CA . LEU A 1 172 ? 23.230 15.455 -37.300 1.00 75.06 172 LEU A CA 1
ATOM 1277 C C . LEU A 1 172 ? 22.036 15.927 -38.144 1.00 75.06 172 LEU A C 1
ATOM 1279 O O . LEU A 1 172 ? 21.694 15.306 -39.150 1.00 75.06 172 LEU A O 1
ATOM 1283 N N . GLN A 1 173 ? 21.419 17.054 -37.780 1.00 78.06 173 GLN A N 1
ATOM 1284 C CA . GLN A 1 173 ? 20.318 17.628 -38.554 1.00 78.06 173 GLN A CA 1
ATOM 1285 C C . GLN A 1 173 ? 20.770 18.092 -39.947 1.00 78.06 173 GLN A C 1
ATOM 1287 O O . GLN A 1 173 ? 20.036 17.906 -40.920 1.00 78.06 173 GLN A O 1
ATOM 1292 N N . ALA A 1 174 ? 21.958 18.688 -40.063 1.00 79.00 174 ALA A N 1
ATOM 1293 C CA . ALA A 1 174 ? 22.536 19.058 -41.352 1.00 79.00 174 ALA A CA 1
ATOM 1294 C C . ALA A 1 174 ? 22.845 17.817 -42.204 1.00 79.00 174 ALA A C 1
ATOM 1296 O O . ALA A 1 174 ? 22.489 17.789 -43.382 1.00 79.00 174 ALA A O 1
ATOM 1297 N N . LEU A 1 175 ? 23.407 16.770 -41.593 1.00 78.50 175 LEU A N 1
ATOM 1298 C CA . LEU A 1 175 ? 23.697 15.493 -42.244 1.00 78.50 175 LEU A CA 1
ATOM 1299 C C . LEU A 1 175 ? 22.426 14.841 -42.803 1.00 78.50 175 LEU A C 1
ATOM 1301 O O . LEU A 1 175 ? 22.386 14.470 -43.974 1.00 78.50 175 LEU A O 1
ATOM 1305 N N . LEU A 1 176 ? 21.357 14.766 -42.004 1.00 78.38 176 LEU A N 1
ATOM 1306 C CA . LEU A 1 176 ? 20.066 14.221 -42.439 1.00 78.38 176 LEU A CA 1
ATOM 1307 C C . LEU A 1 176 ? 19.463 15.006 -43.611 1.00 78.38 176 LEU A C 1
ATOM 1309 O O . LEU A 1 176 ? 18.856 14.406 -44.493 1.00 78.38 176 LEU A O 1
ATOM 1313 N N . LYS A 1 177 ? 19.644 16.334 -43.642 1.00 78.31 177 LYS A N 1
ATOM 1314 C CA . LYS A 1 177 ? 19.182 17.189 -44.749 1.00 78.31 177 LYS A CA 1
ATOM 1315 C C . LYS A 1 177 ? 20.021 17.027 -46.018 1.00 78.31 177 LYS A C 1
ATOM 1317 O O . LYS A 1 177 ? 19.471 17.108 -47.112 1.00 78.31 177 LYS A O 1
ATOM 1322 N N . ALA A 1 178 ? 21.332 16.838 -45.876 1.00 77.94 178 ALA A N 1
ATOM 1323 C CA . ALA A 1 178 ? 22.263 16.686 -46.995 1.00 77.94 178 ALA A CA 1
ATOM 1324 C C . ALA A 1 178 ? 22.277 15.260 -47.575 1.00 77.94 178 ALA A C 1
ATOM 1326 O O . ALA A 1 178 ? 22.669 15.059 -48.723 1.00 77.94 178 ALA A O 1
ATOM 1327 N N . SER A 1 179 ? 21.836 14.271 -46.797 1.00 79.31 179 SER A N 1
ATOM 1328 C CA . SER A 1 179 ? 21.828 12.868 -47.207 1.00 79.31 179 SER A CA 1
ATOM 1329 C C . SER A 1 179 ? 20.750 12.582 -48.258 1.00 79.31 179 SER A C 1
ATOM 1331 O O . SER A 1 179 ? 19.662 13.157 -48.243 1.00 79.31 179 SER A O 1
ATOM 1333 N N . PHE A 1 180 ? 21.055 11.659 -49.175 1.00 81.69 180 PHE A N 1
ATOM 1334 C CA . PHE A 1 180 ? 20.114 11.074 -50.141 1.00 81.69 180 PHE A CA 1
ATOM 1335 C C . PHE A 1 180 ? 19.234 12.077 -50.913 1.00 81.69 180 PHE A C 1
ATOM 1337 O O . PHE A 1 180 ? 18.048 11.825 -51.132 1.00 81.69 180 PHE A O 1
ATOM 1344 N N . ASN A 1 181 ? 19.790 13.224 -51.319 1.00 80.19 181 ASN A N 1
ATOM 1345 C CA . ASN A 1 181 ? 19.061 14.279 -52.039 1.00 80.19 181 ASN A CA 1
ATOM 1346 C C . ASN A 1 181 ? 17.799 14.772 -51.295 1.00 80.19 181 ASN A C 1
ATOM 1348 O O . ASN A 1 181 ? 16.772 15.054 -51.914 1.00 80.19 181 ASN A O 1
ATOM 1352 N N . GLY A 1 182 ? 17.863 14.846 -49.960 1.00 71.38 182 GLY A N 1
ATOM 1353 C CA . GLY A 1 182 ? 16.764 15.306 -49.106 1.00 71.38 182 GLY A CA 1
ATOM 1354 C C . GLY A 1 182 ? 15.737 14.227 -48.746 1.00 71.38 182 GLY A C 1
ATOM 1355 O O . GLY A 1 182 ? 14.731 14.534 -48.105 1.00 71.38 182 GLY A O 1
ATOM 1356 N N . GLN A 1 183 ? 15.963 12.966 -49.132 1.00 81.06 183 GLN A N 1
ATOM 1357 C CA . GLN A 1 183 ? 15.137 11.841 -48.693 1.00 81.06 183 GLN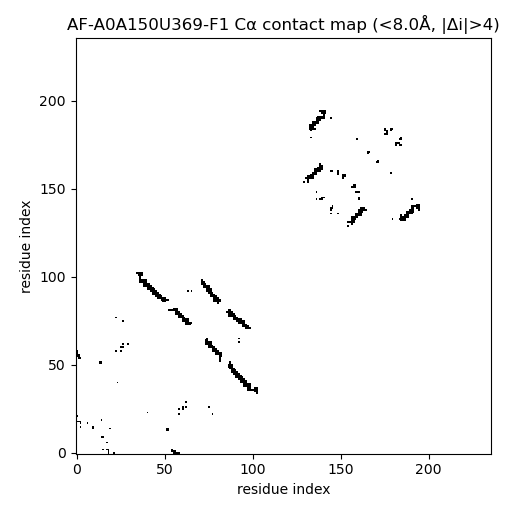 A CA 1
ATOM 1358 C C . GLN A 1 183 ? 15.602 11.317 -47.330 1.00 81.06 183 GLN A C 1
ATOM 1360 O O . GLN A 1 183 ? 16.782 11.042 -47.125 1.00 81.06 183 GLN A O 1
ATOM 1365 N N . ALA A 1 184 ? 14.662 11.089 -46.410 1.00 81.50 184 ALA A N 1
ATOM 1366 C CA . ALA A 1 184 ? 14.985 10.523 -45.102 1.00 81.50 184 ALA A CA 1
ATOM 1367 C C . ALA A 1 184 ? 15.598 9.108 -45.231 1.00 81.50 184 ALA A C 1
ATOM 1369 O O . ALA A 1 184 ? 15.135 8.320 -46.075 1.00 81.50 184 ALA A O 1
ATOM 1370 N N . PRO A 1 185 ? 16.607 8.759 -44.410 1.00 86.12 185 PRO A N 1
ATOM 1371 C CA . PRO A 1 185 ? 17.146 7.405 -44.363 1.00 86.12 185 PRO A CA 1
ATOM 1372 C C . PRO A 1 185 ? 16.062 6.403 -43.953 1.00 86.12 185 PRO A C 1
ATOM 1374 O O . PRO A 1 185 ? 15.153 6.716 -43.188 1.00 86.12 185 PRO A O 1
ATOM 1377 N N . THR A 1 186 ? 16.165 5.184 -44.470 1.00 87.19 186 THR A N 1
ATOM 1378 C CA . THR A 1 186 ? 15.332 4.048 -44.055 1.00 87.19 186 THR A CA 1
ATOM 1379 C C . THR A 1 186 ? 15.843 3.456 -42.743 1.00 87.19 186 THR A C 1
ATOM 1381 O O . THR A 1 186 ? 15.066 2.914 -41.960 1.00 87.19 186 THR A O 1
ATOM 1384 N N . SER A 1 187 ? 17.149 3.547 -42.492 1.00 86.62 187 SER A N 1
ATOM 1385 C CA . SER A 1 187 ? 17.786 3.038 -41.278 1.00 86.62 187 SER A CA 1
ATOM 1386 C C . SER A 1 187 ? 19.010 3.877 -40.920 1.00 86.62 187 SER A C 1
ATOM 1388 O O . SER A 1 187 ? 19.692 4.410 -41.800 1.00 86.62 187 SER A O 1
ATOM 1390 N N . VAL A 1 188 ? 19.274 4.006 -39.620 1.00 88.25 188 VAL A N 1
ATOM 1391 C CA . VAL A 1 188 ? 20.422 4.740 -39.076 1.00 88.25 188 VAL A CA 1
ATOM 1392 C C . VAL A 1 188 ? 21.169 3.817 -38.122 1.00 88.25 188 VAL A C 1
ATOM 1394 O O . VAL A 1 188 ? 20.548 3.214 -37.249 1.00 88.25 188 VAL A O 1
ATOM 1397 N N . VAL A 1 189 ? 22.487 3.716 -38.281 1.00 88.06 189 VAL A N 1
ATOM 1398 C CA . VAL A 1 189 ? 23.370 2.964 -37.380 1.00 88.06 189 VAL A CA 1
ATOM 1399 C C . VAL A 1 189 ? 24.353 3.942 -36.757 1.00 88.06 189 VAL A C 1
ATOM 1401 O O . VAL A 1 189 ? 25.062 4.658 -37.464 1.00 88.06 189 VAL A O 1
ATOM 1404 N N . HIS A 1 190 ? 24.387 3.976 -35.429 1.00 86.25 190 HIS A N 1
ATOM 1405 C CA . HIS A 1 190 ? 25.282 4.839 -34.672 1.00 86.25 190 HIS A CA 1
ATOM 1406 C C . HIS A 1 190 ? 26.409 4.010 -34.055 1.00 86.25 190 HIS A C 1
ATOM 1408 O O . HIS A 1 190 ? 26.165 3.113 -33.253 1.00 86.25 190 HIS A O 1
ATOM 1414 N N . LEU A 1 191 ? 27.641 4.334 -34.430 1.00 84.38 191 LEU A N 1
ATOM 1415 C CA . LEU A 1 191 ? 28.868 3.639 -34.050 1.00 84.38 191 LEU A CA 1
ATOM 1416 C C . LEU A 1 191 ? 29.721 4.453 -33.068 1.00 84.38 191 LEU A C 1
ATOM 1418 O O . LEU A 1 191 ? 30.777 3.987 -32.664 1.00 84.38 191 LEU A O 1
ATOM 1422 N N . GLY A 1 192 ? 29.262 5.636 -32.641 1.00 73.94 192 GLY A N 1
ATOM 1423 C CA . GLY A 1 192 ? 30.029 6.518 -31.752 1.00 73.94 192 GLY A CA 1
ATOM 1424 C C . GLY A 1 192 ? 30.382 5.900 -30.394 1.00 73.94 192 GLY A C 1
ATOM 1425 O O . GLY A 1 192 ? 31.424 6.213 -29.838 1.00 73.94 192 GLY A O 1
ATOM 1426 N N . SER A 1 193 ? 29.577 4.956 -29.888 1.00 70.12 193 SER A N 1
ATOM 1427 C CA . SER A 1 193 ? 29.889 4.216 -28.650 1.00 70.12 193 SER A CA 1
ATOM 1428 C C . SER A 1 193 ? 31.063 3.235 -28.799 1.00 70.12 193 SER A C 1
ATOM 1430 O O . SER A 1 193 ? 31.514 2.688 -27.800 1.00 70.12 193 SER A O 1
ATOM 1432 N N . LEU A 1 194 ? 31.521 2.981 -30.029 1.00 69.06 194 LEU A N 1
ATOM 1433 C CA . LEU A 1 194 ? 32.668 2.125 -30.350 1.00 69.06 194 LEU A CA 1
ATOM 1434 C C . LEU A 1 194 ? 33.925 2.945 -30.693 1.00 69.06 194 LEU A C 1
ATOM 1436 O O . LEU A 1 194 ? 34.986 2.369 -30.921 1.00 69.06 194 LEU A O 1
ATOM 1440 N N . ASP A 1 195 ? 33.799 4.274 -30.779 1.00 66.19 195 ASP A N 1
ATOM 1441 C CA . ASP A 1 195 ? 34.903 5.190 -31.093 1.00 66.19 195 ASP A CA 1
ATOM 1442 C C . ASP A 1 195 ? 35.739 5.530 -29.851 1.00 66.19 195 ASP A C 1
ATOM 1444 O O . ASP A 1 195 ? 36.933 5.820 -29.953 1.00 66.19 195 ASP A O 1
ATOM 1448 N N . GLU A 1 196 ? 35.135 5.432 -28.667 1.00 57.66 196 GLU A N 1
ATOM 1449 C CA . GLU A 1 196 ? 35.844 5.465 -27.397 1.00 57.66 196 GLU A CA 1
ATOM 1450 C C . GLU A 1 196 ? 36.424 4.071 -27.132 1.00 57.66 196 GLU A C 1
ATOM 1452 O O . GLU A 1 196 ? 35.691 3.107 -26.914 1.00 57.66 196 GLU A O 1
ATOM 1457 N N . ARG A 1 197 ? 37.758 3.948 -27.127 1.00 51.34 197 ARG A N 1
ATOM 1458 C CA . ARG A 1 197 ? 38.424 2.826 -26.451 1.00 51.34 197 ARG A CA 1
ATOM 1459 C C . ARG A 1 197 ? 38.178 2.961 -24.945 1.00 51.34 197 ARG A C 1
ATOM 1461 O O . ARG A 1 197 ? 39.064 3.392 -24.214 1.00 51.34 197 ARG A O 1
ATOM 1468 N N . GLY A 1 198 ? 36.986 2.606 -24.488 1.00 44.91 198 GLY A N 1
ATOM 1469 C CA . GLY A 1 198 ? 36.885 1.966 -23.189 1.00 44.91 198 GLY A CA 1
ATOM 1470 C C . GLY A 1 198 ? 37.539 0.601 -23.346 1.00 44.91 198 GLY A C 1
ATOM 1471 O O . GLY A 1 198 ? 37.167 -0.149 -24.250 1.00 44.91 198 GLY A O 1
ATOM 1472 N N . GLU A 1 199 ? 38.555 0.297 -22.539 1.00 41.66 199 GLU A N 1
ATOM 1473 C CA . GLU A 1 199 ? 38.862 -1.098 -22.228 1.00 41.66 199 GLU A CA 1
ATOM 1474 C C . GLU A 1 199 ? 37.521 -1.787 -21.969 1.00 41.66 199 GLU A C 1
ATOM 1476 O O . GLU A 1 199 ? 36.765 -1.381 -21.090 1.00 41.66 199 GLU A O 1
ATOM 1481 N N . LEU A 1 200 ? 37.169 -2.770 -22.800 1.00 43.47 200 LEU A N 1
ATOM 1482 C CA . LEU A 1 200 ? 36.193 -3.753 -22.368 1.00 43.47 200 LEU A CA 1
ATOM 1483 C C . LEU A 1 200 ? 36.802 -4.323 -21.093 1.00 43.47 200 LEU A C 1
ATOM 1485 O O . LEU A 1 200 ? 37.884 -4.907 -21.176 1.00 43.47 200 LEU A O 1
ATOM 1489 N N . ASP A 1 201 ? 36.170 -4.099 -19.942 1.00 36.09 201 ASP A N 1
ATOM 1490 C CA . ASP A 1 201 ? 36.514 -4.811 -18.719 1.00 36.09 201 ASP A CA 1
ATOM 1491 C C . ASP A 1 201 ? 36.361 -6.307 -19.027 1.00 36.09 201 ASP A C 1
ATOM 1493 O O . ASP A 1 201 ? 35.285 -6.893 -18.927 1.00 36.09 201 ASP A O 1
ATOM 1497 N N . ALA A 1 202 ? 37.457 -6.928 -19.461 1.00 44.34 202 ALA A N 1
ATOM 1498 C CA . ALA A 1 202 ? 37.588 -8.366 -19.652 1.00 44.34 202 ALA A CA 1
ATOM 1499 C C . ALA A 1 202 ? 37.670 -9.100 -18.298 1.00 44.34 202 ALA A C 1
ATOM 1501 O O . ALA A 1 202 ? 37.841 -10.311 -18.262 1.00 44.34 202 ALA A O 1
ATOM 1502 N N . GLU A 1 203 ? 37.528 -8.362 -17.195 1.00 37.72 203 GLU A N 1
ATOM 1503 C CA . GLU A 1 203 ? 37.511 -8.828 -15.807 1.00 37.72 203 GLU A CA 1
ATOM 1504 C C . GLU A 1 203 ? 36.070 -8.912 -15.252 1.00 37.72 203 GLU A C 1
ATOM 1506 O O . GLU A 1 203 ? 35.834 -8.805 -14.051 1.00 37.72 203 GLU A O 1
ATOM 1511 N N . GLY A 1 204 ? 35.070 -9.108 -16.114 1.00 41.72 204 GLY A N 1
ATOM 1512 C CA . GLY A 1 204 ? 33.857 -9.827 -15.714 1.00 41.72 204 GLY A CA 1
ATOM 1513 C C . GLY A 1 204 ? 34.110 -11.327 -15.897 1.00 41.72 204 GLY A C 1
ATOM 1514 O O . GLY A 1 204 ? 34.745 -11.675 -16.891 1.00 41.72 204 GLY A O 1
ATOM 1515 N N . PRO A 1 205 ? 33.652 -12.227 -15.004 1.00 39.44 205 PRO A N 1
ATOM 1516 C CA . PRO A 1 205 ? 33.910 -13.661 -15.119 1.00 39.44 205 PRO A CA 1
ATOM 1517 C C . PRO A 1 205 ? 33.144 -14.227 -16.322 1.00 39.44 205 PRO A C 1
ATOM 1519 O O . PRO A 1 205 ? 32.033 -14.736 -16.207 1.00 39.44 205 PRO A O 1
ATOM 1522 N N . PHE A 1 206 ? 33.716 -14.075 -17.511 1.00 42.09 206 PHE A N 1
ATOM 1523 C CA . PHE A 1 206 ? 33.290 -14.745 -18.725 1.00 42.09 206 PHE A CA 1
ATOM 1524 C C . PHE A 1 206 ? 34.117 -16.021 -18.829 1.00 42.09 206 PHE A C 1
ATOM 1526 O O . PHE A 1 206 ? 35.194 -16.045 -19.424 1.00 42.09 206 PHE A O 1
ATOM 1533 N N . ASP A 1 207 ? 33.607 -17.086 -18.215 1.00 40.91 207 ASP A N 1
ATOM 1534 C CA . ASP A 1 207 ? 34.158 -18.429 -18.355 1.00 40.91 207 ASP A CA 1
ATOM 1535 C C . ASP A 1 207 ? 33.961 -18.907 -19.802 1.00 40.91 207 ASP A C 1
ATOM 1537 O O . ASP A 1 207 ? 32.970 -19.549 -20.159 1.00 40.91 207 ASP A O 1
ATOM 1541 N N . ALA A 1 208 ? 34.926 -18.584 -20.665 1.00 42.00 208 ALA A N 1
ATOM 1542 C CA . ALA A 1 208 ? 34.964 -19.021 -22.059 1.00 42.00 208 ALA A CA 1
ATOM 1543 C C . ALA A 1 208 ? 35.014 -20.560 -22.202 1.00 42.00 208 ALA A C 1
ATOM 1545 O O . ALA A 1 208 ? 34.640 -21.093 -23.246 1.00 42.00 208 ALA A O 1
ATOM 1546 N N . GLU A 1 209 ? 35.387 -21.288 -21.141 1.00 36.19 209 GLU A N 1
ATOM 1547 C CA . GLU A 1 209 ? 35.343 -22.758 -21.086 1.00 36.19 209 GLU A CA 1
ATOM 1548 C C . GLU A 1 209 ? 33.915 -23.338 -21.097 1.00 36.19 209 GLU A C 1
ATOM 1550 O O . GLU A 1 209 ? 33.733 -24.511 -21.431 1.00 36.19 209 GLU A O 1
ATOM 1555 N N . ALA A 1 210 ? 32.876 -22.543 -20.806 1.00 41.47 210 ALA A N 1
ATOM 1556 C CA . ALA A 1 210 ? 31.494 -23.029 -20.808 1.00 41.47 210 ALA A CA 1
ATOM 1557 C C . ALA A 1 210 ? 30.918 -23.265 -22.221 1.00 41.47 210 ALA A C 1
ATOM 1559 O O . ALA A 1 210 ? 29.933 -23.993 -22.364 1.00 41.47 210 ALA A O 1
ATOM 1560 N N . LEU A 1 211 ? 31.522 -22.689 -23.269 1.00 39.00 211 LEU A N 1
ATOM 1561 C CA . LEU A 1 211 ? 31.000 -22.767 -24.641 1.00 39.00 211 LEU A CA 1
ATOM 1562 C C . LEU A 1 211 ? 31.605 -23.898 -25.485 1.00 39.00 211 LEU A C 1
ATOM 1564 O O . LEU A 1 211 ? 30.974 -24.322 -26.451 1.00 39.00 211 LEU A O 1
ATOM 1568 N N . GLU A 1 212 ? 32.767 -24.446 -25.118 1.00 35.88 212 GLU A N 1
ATOM 1569 C CA . GLU A 1 212 ? 33.379 -25.567 -25.858 1.00 35.88 212 GLU A CA 1
ATOM 1570 C C . GLU A 1 212 ? 33.051 -26.953 -25.263 1.00 35.88 212 GLU A C 1
ATOM 1572 O O . GLU A 1 212 ? 33.358 -27.981 -25.866 1.00 35.88 212 GLU A O 1
ATOM 1577 N N . GLY A 1 213 ? 32.358 -27.010 -24.119 1.00 36.09 213 GLY A N 1
ATOM 1578 C CA . GLY A 1 213 ? 32.042 -28.259 -23.415 1.00 36.09 213 GLY A CA 1
ATOM 1579 C C . GLY A 1 213 ? 30.669 -28.887 -23.695 1.00 36.09 213 GLY A C 1
ATOM 1580 O O . GLY A 1 213 ? 30.415 -30.001 -23.235 1.00 36.09 213 GLY A O 1
ATOM 1581 N N . THR A 1 214 ? 29.756 -28.238 -24.427 1.00 38.62 214 THR A N 1
ATOM 1582 C CA . THR A 1 214 ? 28.380 -28.753 -24.605 1.00 38.62 214 THR A CA 1
ATOM 1583 C C . THR A 1 214 ? 28.249 -29.752 -25.762 1.00 38.62 214 THR A C 1
ATOM 1585 O O . THR A 1 214 ? 27.373 -29.654 -26.619 1.00 38.62 214 THR A O 1
ATOM 1588 N N . ALA A 1 215 ? 29.076 -30.797 -25.750 1.00 34.72 215 ALA A N 1
ATOM 1589 C CA . ALA A 1 215 ? 28.656 -32.071 -26.318 1.00 34.72 215 ALA A CA 1
ATOM 1590 C C . ALA A 1 215 ? 27.693 -32.726 -25.313 1.00 34.72 215 ALA A C 1
ATOM 1592 O O . ALA A 1 215 ? 28.115 -33.376 -24.356 1.00 34.72 215 ALA A O 1
ATOM 1593 N N . CYS A 1 216 ? 26.385 -32.525 -25.511 1.00 41.81 216 CYS A N 1
ATOM 1594 C CA . CYS A 1 216 ? 25.322 -33.190 -24.752 1.00 41.81 216 CYS A CA 1
ATOM 1595 C C . CYS A 1 216 ? 25.523 -34.714 -24.747 1.00 41.81 216 CYS A C 1
ATOM 1597 O O . CYS A 1 216 ? 25.143 -35.407 -25.689 1.00 41.81 216 CYS A O 1
ATOM 1599 N N . SER A 1 217 ? 26.106 -35.247 -23.675 1.00 41.00 217 SER A N 1
ATOM 1600 C CA . SER A 1 217 ? 26.164 -36.687 -23.415 1.00 41.00 217 SER A CA 1
ATOM 1601 C C . SER A 1 217 ? 26.278 -36.971 -21.913 1.00 41.00 217 SER A C 1
ATOM 1603 O O . SER A 1 217 ? 27.242 -37.544 -21.422 1.00 41.00 217 SER A O 1
ATOM 1605 N N . GLY A 1 218 ? 25.263 -36.569 -21.148 1.00 38.34 218 GLY A N 1
ATOM 1606 C CA . GLY A 1 218 ? 25.137 -36.957 -19.743 1.00 38.34 218 GLY A CA 1
ATOM 1607 C C . GLY A 1 218 ? 23.712 -36.743 -19.229 1.00 38.34 218 GLY A C 1
ATOM 1608 O O . GLY A 1 218 ? 23.103 -35.734 -19.578 1.00 38.34 218 GLY A O 1
ATOM 1609 N N . PRO A 1 219 ? 23.137 -37.676 -18.444 1.00 35.09 219 PRO A N 1
ATOM 1610 C CA . PRO A 1 219 ? 21.748 -37.576 -18.010 1.00 35.09 219 PRO A CA 1
ATOM 1611 C C . PRO A 1 219 ? 21.563 -36.406 -17.036 1.00 35.09 219 PRO A C 1
ATOM 1613 O O . PRO A 1 219 ? 22.302 -36.291 -16.055 1.00 35.09 219 PRO A O 1
ATOM 1616 N N . CYS A 1 220 ? 20.552 -35.566 -17.294 1.00 34.28 220 CYS A N 1
ATOM 1617 C CA . CYS A 1 220 ? 20.135 -34.471 -16.418 1.00 34.28 220 CYS A CA 1
ATOM 1618 C C . CYS A 1 220 ? 19.933 -34.976 -14.986 1.00 34.28 220 CYS A C 1
ATOM 1620 O O . CYS A 1 220 ? 19.040 -35.782 -14.719 1.00 34.28 220 CYS A O 1
ATOM 1622 N N . ARG A 1 221 ? 20.745 -34.479 -14.051 1.00 36.06 221 ARG A N 1
ATOM 1623 C CA . ARG A 1 221 ? 20.477 -34.625 -12.620 1.00 36.06 221 ARG A CA 1
ATOM 1624 C C . ARG A 1 221 ? 19.705 -33.395 -12.132 1.00 36.06 221 ARG A C 1
ATOM 1626 O O . ARG A 1 221 ? 20.081 -32.282 -12.495 1.00 36.06 221 ARG A O 1
ATOM 1633 N N . PRO A 1 222 ? 18.645 -33.569 -11.328 1.00 36.84 222 PRO A N 1
ATOM 1634 C CA . PRO A 1 222 ? 17.910 -32.448 -10.758 1.00 36.84 222 PRO A CA 1
ATOM 1635 C C . PRO A 1 222 ? 18.715 -31.752 -9.653 1.00 36.84 222 PRO A C 1
ATOM 1637 O O . PRO A 1 222 ? 19.514 -32.380 -8.954 1.00 36.84 222 PRO A O 1
ATOM 1640 N N . TRP A 1 223 ? 18.470 -30.450 -9.504 1.00 33.31 223 TRP A N 1
ATOM 1641 C CA . TRP A 1 223 ? 19.058 -29.600 -8.470 1.00 33.31 223 TRP A CA 1
ATOM 1642 C C . TRP A 1 223 ? 18.584 -30.007 -7.060 1.00 33.31 223 TRP A C 1
ATOM 1644 O O . TRP A 1 223 ? 17.436 -30.443 -6.901 1.00 33.31 223 TRP A O 1
ATOM 1654 N N . PRO A 1 224 ? 19.425 -29.868 -6.015 1.00 31.14 224 PRO A N 1
ATOM 1655 C CA . PRO A 1 224 ? 19.035 -30.212 -4.653 1.00 31.14 224 PRO A CA 1
ATOM 1656 C C . PRO A 1 224 ? 17.977 -29.221 -4.148 1.00 31.14 224 PRO A C 1
ATOM 1658 O O . PRO A 1 224 ? 18.260 -28.037 -4.015 1.00 31.14 224 PRO A O 1
ATOM 1661 N N . GLY A 1 225 ? 16.763 -29.706 -3.864 1.00 43.03 225 GLY A N 1
ATOM 1662 C CA . GLY A 1 225 ? 15.685 -28.906 -3.260 1.00 43.03 225 GLY A CA 1
ATOM 1663 C C . GLY A 1 225 ? 14.334 -28.962 -3.978 1.00 43.03 225 GLY A C 1
ATOM 1664 O O . GLY A 1 225 ? 13.348 -28.457 -3.448 1.00 43.03 225 GLY A O 1
ATOM 1665 N N . TRP A 1 226 ? 14.246 -29.596 -5.149 1.00 37.19 226 TRP A N 1
ATOM 1666 C CA . TRP A 1 226 ? 12.966 -29.759 -5.841 1.00 37.19 226 TRP A CA 1
ATOM 1667 C C . TRP A 1 226 ? 12.146 -30.942 -5.293 1.00 37.19 226 TRP A C 1
ATOM 1669 O O . TRP A 1 226 ? 12.678 -32.049 -5.176 1.00 37.19 226 TRP A O 1
ATOM 1679 N N . PRO A 1 227 ? 10.849 -30.752 -4.975 1.00 37.91 227 PRO A N 1
ATOM 1680 C CA . PRO A 1 227 ? 9.977 -31.838 -4.541 1.00 37.91 227 PRO A CA 1
ATOM 1681 C C . PRO A 1 227 ? 9.774 -32.856 -5.673 1.00 37.91 227 PRO A C 1
ATOM 1683 O O . PRO A 1 227 ? 9.391 -32.519 -6.792 1.00 37.91 227 PRO A O 1
ATOM 1686 N N . SER A 1 228 ? 10.016 -34.129 -5.367 1.00 43.78 228 SER A N 1
ATOM 1687 C CA . SER A 1 228 ? 10.046 -35.259 -6.307 1.00 43.78 228 SER A CA 1
ATOM 1688 C C . SER A 1 228 ? 8.674 -35.711 -6.837 1.00 43.78 228 SER A C 1
ATOM 1690 O O . SER A 1 228 ? 8.583 -36.732 -7.518 1.00 43.78 228 SER A O 1
ATOM 1692 N N . GLU A 1 229 ? 7.601 -34.960 -6.582 1.00 44.41 229 GLU A N 1
ATOM 1693 C CA . GLU A 1 229 ? 6.232 -35.355 -6.943 1.00 44.41 229 GLU A CA 1
ATOM 1694 C C . GLU A 1 229 ? 5.767 -34.870 -8.327 1.00 44.41 229 GLU A C 1
ATOM 1696 O O . GLU A 1 229 ? 4.716 -35.299 -8.796 1.00 44.41 229 GLU A O 1
ATOM 1701 N N . LEU A 1 230 ? 6.564 -34.063 -9.039 1.00 41.44 230 LEU A N 1
ATOM 1702 C CA . LEU A 1 230 ? 6.212 -33.544 -10.374 1.00 41.44 230 LEU A CA 1
ATOM 1703 C C . LEU A 1 230 ? 6.859 -34.283 -11.563 1.00 41.44 230 LEU A C 1
ATOM 1705 O O . LEU A 1 230 ? 6.642 -33.905 -12.709 1.00 41.44 230 LEU A O 1
ATOM 1709 N N . LEU A 1 231 ? 7.589 -35.382 -11.334 1.00 41.72 231 LEU A N 1
ATOM 1710 C CA . LEU A 1 231 ? 8.232 -36.180 -12.397 1.00 41.72 231 LEU A CA 1
ATOM 1711 C C . LEU A 1 231 ? 7.467 -37.466 -12.764 1.00 41.72 231 LEU A C 1
ATOM 1713 O O . LEU A 1 231 ? 8.063 -38.516 -13.001 1.00 41.72 231 LEU A O 1
ATOM 1717 N N . ARG A 1 232 ? 6.134 -37.408 -12.853 1.00 42.97 232 ARG A N 1
ATOM 1718 C CA . ARG A 1 232 ? 5.346 -38.449 -13.540 1.00 42.97 232 ARG A CA 1
ATOM 1719 C C . ARG A 1 232 ? 4.607 -37.843 -14.719 1.00 42.97 232 ARG A C 1
ATOM 1721 O O . ARG A 1 232 ? 3.454 -37.451 -14.594 1.00 42.97 232 ARG A O 1
ATOM 1728 N N . GLY A 1 233 ? 5.267 -37.793 -15.870 1.00 39.16 233 GLY A N 1
ATOM 1729 C CA . GLY A 1 233 ? 4.578 -37.417 -17.100 1.00 39.16 233 GLY A CA 1
ATOM 1730 C C . GLY A 1 233 ? 5.478 -37.016 -18.252 1.00 39.16 233 GLY A C 1
ATOM 1731 O O . GLY A 1 233 ? 5.252 -35.966 -18.828 1.00 39.16 233 GLY A O 1
ATOM 1732 N N . CYS A 1 234 ? 6.487 -37.816 -18.595 1.00 32.78 234 CYS A N 1
ATOM 1733 C CA . CYS A 1 234 ? 7.044 -37.783 -19.948 1.00 32.78 234 CYS A CA 1
ATOM 1734 C C . CYS A 1 234 ? 7.760 -39.106 -20.221 1.00 32.78 234 CYS A C 1
ATOM 1736 O O . CYS A 1 234 ? 8.920 -39.296 -19.867 1.00 32.78 234 CYS A O 1
ATOM 1738 N N . GLY A 1 235 ? 7.014 -40.053 -20.779 1.00 36.12 235 GLY A N 1
ATOM 1739 C CA . GLY A 1 235 ? 7.537 -41.304 -21.297 1.00 36.12 235 GLY A CA 1
ATOM 1740 C C . GLY A 1 235 ? 6.767 -41.669 -22.554 1.00 36.12 235 GLY A C 1
ATOM 1741 O O . GLY A 1 235 ? 5.623 -42.099 -22.442 1.00 36.12 235 GLY A O 1
ATOM 1742 N N . SER A 1 236 ? 7.403 -41.446 -23.703 1.00 35.72 236 SER A N 1
ATOM 1743 C CA . SER A 1 236 ? 7.470 -42.313 -24.892 1.00 35.72 236 SER A CA 1
ATOM 1744 C C . SER A 1 236 ? 8.150 -41.542 -26.016 1.00 35.72 236 SER A C 1
ATOM 1746 O O . SER A 1 236 ? 7.586 -40.489 -26.389 1.00 35.72 236 SER A O 1
#

InterPro domains:
  IPR036291 NAD(P)-binding domain superfamily [SSF51735] (111-201)
  IPR049551 Polyketide synthase, dehydratase domain, C-terminal [PF14765] (5-104)
  IPR049900 Polyketide synthase, dehydratase domain [PS52019] (1-105)

Sequence (236 aa):
MRLPEAAGSPAAYRLHPALLDSCFHVSSAFADRGDTTPWVPVEIGSLRLFQRPSGELWCHARSASRGEPTPDRRSTDFWVVDSTGAAVAEISGLVMQRLAGGARRREEREEDDWFLEPAWEPAAVPGSKVTAGRWLLVGSGGGLGAALCSALTEAGHSVVHETGHGTSAAGLQALLKASFNGQAPTSVVHLGSLDERGELDAEGPFDAEALEGTACSGPCRPWPGWPSELLRGCGS

Mean predicted aligned error: 18.68 Å

Radius of gyration: 35.99 Å; Cα contacts (8 Å, |Δi|>4): 282; chains: 1; bounding box: 66×63×84 Å

Foldseek 3Di:
DFDDPVLDDCPVDQARPVNVVVLVVVCCVVDDPPPPFDKDWDDWPDKDFPHRDDDDKDKDKDWDDDDDDDPFKTFIKIFIADPVRHTGMITGGTIIGTDPDPRVVCVVVVVVVPDDDDDDDDDDDPPDPLDAWEEEEEAPLVCVLVVVQVVNVVSVHHYDYHHDPQPDPVSVVVVQCPPPVRDGGPYYHYRNVNNDPDPPPPPPPPPPVVVVPPPPDDDDDDDPPDDPPPPDDDDD

Solvent-accessible surface area (backbone atoms only — not comparable to full-atom values): 14957 Å² total; per-residue (Å²): 90,64,75,57,78,89,76,56,78,59,86,87,39,76,69,44,66,72,52,55,50,55,52,56,57,58,59,58,79,75,53,65,90,87,66,72,48,58,66,44,80,77,46,69,71,43,80,46,74,74,46,73,79,67,76,52,36,45,73,48,76,42,86,42,95,72,83,81,93,47,99,48,51,46,33,34,32,38,43,30,22,39,87,87,64,50,73,26,34,40,39,37,52,32,29,33,36,54,51,88,79,52,32,70,63,43,56,62,45,58,64,59,74,69,69,82,76,94,79,88,75,93,71,85,78,75,81,86,80,87,63,73,43,34,37,38,36,36,30,47,24,82,55,54,40,58,54,51,49,50,55,44,41,76,70,57,28,51,69,47,77,43,60,66,95,44,86,47,72,68,45,47,53,51,47,52,53,65,35,74,88,59,42,76,63,74,43,76,48,80,28,55,82,53,57,57,84,64,79,74,73,78,84,54,96,72,66,69,72,69,75,81,61,76,72,91,80,73,84,88,76,81,70,94,84,68,76,83,83,79,81,80,84,87,85,133

Organism: Sorangium cellulosum (NCBI:txid56)

Nearest PDB structures (foldseek):
  5j6o-assembly1_A-2  TM=8.219E-01  e=2.063E-04  Brevibacillus brevis NBRC 100599
  5hqw-assembly1_A  TM=8.772E-01  e=8.588E-04  Brevibacillus brevis NBRC 100599
  5bp4-assembly3_F  TM=4.383E-01  e=2.097E-06  Mycolicibacterium smegmatis MC2 155
  7zmf-assembly1_B  TM=8.082E-01  e=1.246E-03  Brevibacillus brevis NBRC 100599
  7zsk-assembly1_D  TM=8.082E-01  e=2.622E-03  Brevibacillus brevis NBRC 100599

Secondary structure (DSSP, 8-state):
----GGG--GGG-SS-HHHHHHHHHGGGGGSPTT----EEEEEEEEEEESS---S-EEEEEEEE--SS-BTTEEEEEEEEEETT--EEEEEEEEEEEEPTTSHHHHHHHHHHTT----PPP-PPPPP------EEEEES-GGGHHHHHHHHHHHTT-EEEEE-SS--SHHHHHHHHHHGGGGPPPSEEEE-GGGTS-----TTS---GGGTT-----SPPPPPTT--GGG------